Protein 1WL8 (pdb70)

Solvent-accessible surface area: 8626 Å² total

Sequence (186 aa):
MMIVIMDNGGQYVHRIWRTLRYLGVETKIIPNTTPLEEIKAMNPKGIIFSGGPSLENTGNCEKVLEHYDEFNVPILGICLGHQLIAKFFGGKVGRGEKAEYSLVEIEIIDEEIFKGLPKRLKVWESHMDEVKELPPKFKILARSETPIEAMKHEELPIYGVQFHPEVAHTEKGEEILRNFAKLCGE

Nearest PDB structures (foldseek):
  1wl8-assembly1_A  TM=1.004E+00  e=1.522E-41  Pyrococcus horikoshii
  2d7j-assembly1_A  TM=9.986E-01  e=2.471E-39  Pyrococcus horikoshii OT3
  7sbc-assembly1_D  TM=8.921E-01  e=9.155E-21  Acinetobacter baumannii
  2ywc-assembly1_B  TM=9.058E-01  e=4.438E-19  Thermus thermophilus HB8
  2ywc-assembly3_A  TM=9.085E-01  e=2.321E-18  Thermus thermophilus HB8

Organism: Pyrococcus horikoshii (strain ATCC 700860 / DSM 12428 / JCM 9974 / NBRC 100139 / OT-3) (NCBI:txid70601)

InterPro domains:
  IPR004739 GMP synthase, glutamine amidotransferase [TIGR00888] (3-187)
  IPR004739 GMP synthase, glutamine amidotransferase [cd01742] (3-183)
  IPR017926 Glutamine amidotransferase [PF00117] (4-183)
  IPR023686 GMP synthase (glutamine-hydrolyzing) subunit A [MF_01510] (2-188)
  IPR023686 GMP synthase (glutamine-hydrolyzing) subunit A [NF001975] (1-188)
  IPR029062 Class I glutamine amidotransferase-like [G3DSA:3.40.50.880] (1-189)
  IPR029062 Class I glutamine amidotransferase-like [SSF52317] (1-186)

Foldseek 3Di:
DEEEEADLADPLSVLLVVLCVVVVHHYDYDHLQPDPVVVVVSVHLEYEHEDYDDPVRRHCLLVCVVVVVSNQHAYEYEASGQQVVQVSLAFDKDADDWADWDWFKKAFPADDDDPPHDRIWTFIAGRRMDGPGGHPQKDAGMCGPVGRQKMARNPGNYIYGNTQLSDPNTVCSSDDSVVSVVRSHD

CATH classification: 3.40.50.880

Structure (mmCIF, N/CA/C/O backbone):
data_1WL8
#
_entry.id   1WL8
#
_cell.length_a   46.808
_cell.length_b   63.480
_cell.length_c   65.161
_cell.angle_alpha   90.00
_cell.angle_beta   90.00
_cell.angle_gamma   90.00
#
_symmetry.space_group_name_H-M   'P 21 21 21'
#
loop_
_entity.id
_entity.type
_entity.pdbx_description
1 polymer 'GMP synthase [glutamine-hydrolyzing] subunit A'
2 non-polymer 'CHLORIDE ION'
3 non-polymer 'ACETIC ACID'
4 water water
#
loop_
_atom_site.group_PDB
_atom_site.id
_atom_site.type_symbol
_atom_site.label_atom_id
_atom_site.label_alt_id
_atom_site.label_comp_id
_atom_site.label_asym_id
_atom_site.label_entity_id
_atom_site.label_seq_id
_atom_site.pdbx_PDB_ins_code
_atom_site.Cartn_x
_atom_site.Cartn_y
_atom_site.Cartn_z
_atom_site.occupancy
_atom_site.B_iso_or_equiv
_atom_site.auth_seq_id
_atom_site.auth_comp_id
_atom_site.auth_asym_id
_atom_site.auth_atom_id
_atom_site.pdbx_PDB_model_num
ATOM 1 N N . MET A 1 1 ? 23.397 36.531 15.239 1.00 27.34 1 MET A N 1
ATOM 2 C CA . MET A 1 1 ? 23.302 35.508 14.159 1.00 27.23 1 MET A CA 1
ATOM 3 C C . MET A 1 1 ? 24.166 34.259 14.432 1.00 24.91 1 MET A C 1
ATOM 4 O O . MET A 1 1 ? 24.989 34.279 15.337 1.00 26.07 1 MET A O 1
ATOM 9 N N . MET A 1 2 ? 23.994 33.189 13.647 1.00 21.63 2 MET A N 1
ATOM 10 C CA . MET A 1 2 ? 24.898 32.021 13.728 1.00 18.08 2 MET A CA 1
ATOM 11 C C . MET A 1 2 ? 26.172 32.248 12.907 1.00 14.89 2 MET A C 1
ATOM 12 O O . MET A 1 2 ? 26.157 32.189 11.672 1.00 13.68 2 MET A O 1
ATOM 17 N N . ILE A 1 3 ? 27.279 32.484 13.586 1.00 10.64 3 ILE A N 1
ATOM 18 C CA . ILE A 1 3 ? 28.559 32.617 12.914 1.00 8.92 3 ILE A CA 1
ATOM 19 C C . ILE A 1 3 ? 29.306 31.306 13.053 1.00 8.28 3 ILE A C 1
ATOM 20 O O . ILE A 1 3 ? 29.614 30.864 14.168 1.00 8.68 3 ILE A O 1
ATOM 25 N N . VAL A 1 4 ? 29.596 30.675 11.925 1.00 7.71 4 VAL A N 1
ATOM 26 C CA . VAL A 1 4 ? 30.275 29.403 11.879 1.00 8.07 4 VAL A CA 1
ATOM 27 C C . VAL A 1 4 ? 31.771 29.640 11.781 1.00 7.33 4 VAL A C 1
ATOM 28 O O . VAL A 1 4 ? 32.218 30.386 10.925 1.00 7.89 4 VAL A O 1
ATOM 32 N N . ILE A 1 5 ? 32.555 28.992 12.628 1.00 6.88 5 ILE A N 1
ATOM 33 C CA . ILE A 1 5 ? 34.004 29.098 12.601 1.00 6.55 5 ILE A CA 1
ATOM 34 C C . ILE A 1 5 ? 34.547 27.782 12.042 1.00 6.64 5 ILE A C 1
ATOM 35 O O . ILE A 1 5 ? 34.422 26.725 12.682 1.00 7.51 5 ILE A O 1
ATOM 40 N N . MET A 1 6 ? 35.170 27.833 10.871 1.00 6.05 6 MET A N 1
ATOM 41 C CA . MET A 1 6 ? 35.762 26.671 10.253 1.00 5.92 6 MET A CA 1
ATOM 42 C C . MET A 1 6 ? 37.171 26.542 10.807 1.00 6.78 6 MET A C 1
ATOM 43 O O . MET A 1 6 ? 37.999 27.428 10.645 1.00 6.55 6 MET A O 1
ATOM 48 N N . ASP A 1 7 ? 37.421 25.416 11.464 1.00 6.35 7 ASP A N 1
ATOM 49 C CA . ASP A 1 7 ? 38.614 25.180 12.250 1.00 6.75 7 ASP A CA 1
ATOM 50 C C . ASP A 1 7 ? 39.689 24.594 11.365 1.00 6.88 7 ASP A C 1
ATOM 51 O O . ASP A 1 7 ? 39.599 23.431 10.940 1.00 7.03 7 ASP A O 1
ATOM 56 N N . ASN A 1 8 ? 40.700 25.399 11.072 1.00 6.26 8 ASN A N 1
ATOM 57 C CA . ASN A 1 8 ? 41.854 24.961 10.312 1.00 6.57 8 ASN A CA 1
ATOM 58 C C . ASN A 1 8 ? 42.999 24.480 11.193 1.00 6.69 8 ASN A C 1
ATOM 59 O O . ASN A 1 8 ? 44.123 24.337 10.732 1.00 6.85 8 ASN A O 1
ATOM 64 N N . GLY A 1 9 ? 42.708 24.228 12.473 1.00 6.63 9 GLY A N 1
ATOM 65 C CA . GLY A 1 9 ? 43.673 23.566 13.342 1.00 6.93 9 GLY A CA 1
ATOM 66 C C . GLY A 1 9 ? 44.566 24.489 14.143 1.00 6.79 9 GLY A C 1
ATOM 67 O O . GLY A 1 9 ? 45.515 24.042 14.789 1.00 7.64 9 GLY A O 1
ATOM 68 N N . GLY A 1 10 ? 44.279 25.785 14.131 1.00 6.87 10 GLY A N 1
ATOM 69 C CA . GLY A 1 10 ? 45.132 26.747 14.787 1.00 6.45 10 GLY A CA 1
ATOM 70 C C . GLY A 1 10 ? 44.988 26.773 16.300 1.00 6.25 10 GLY A C 1
ATOM 71 O O . GLY A 1 10 ? 43.944 26.431 16.847 1.00 6.95 10 GLY A O 1
ATOM 72 N N . GLN A 1 11 ? 46.045 27.220 16.960 1.00 6.34 11 GLN A N 1
ATOM 73 C CA . GLN A 1 11 ? 46.087 27.211 18.416 1.00 7.53 11 GLN A CA 1
ATOM 74 C C . GLN A 1 11 ? 45.099 28.154 19.079 1.00 7.77 11 GLN A C 1
ATOM 75 O O . GLN A 1 11 ? 44.753 27.946 20.222 1.00 8.96 11 GLN A O 1
ATOM 81 N N . TYR A 1 12 ? 44.639 29.176 18.361 1.00 6.29 12 TYR A N 1
ATOM 82 C CA . TYR A 1 12 ? 43.777 30.200 18.936 1.00 6.67 12 TYR A CA 1
ATOM 83 C C . TYR A 1 12 ? 42.312 30.083 18.575 1.00 6.41 12 TYR A C 1
ATOM 84 O O . TYR A 1 12 ? 41.529 30.967 18.917 1.00 6.75 12 TYR A O 1
ATOM 93 N N . VAL A 1 13 ? 41.895 29.001 17.923 1.00 6.44 13 VAL A N 1
ATOM 94 C CA . VAL A 1 13 ? 40.520 28.896 17.435 1.00 7.28 13 VAL A CA 1
ATOM 95 C C . VAL A 1 13 ? 39.457 29.087 18.527 1.00 7.08 13 VAL A C 1
ATOM 96 O O . VAL A 1 13 ? 38.443 29.729 18.313 1.00 7.22 13 VAL A O 1
ATOM 100 N N . HIS A 1 14 ? 39.699 28.521 19.711 1.00 6.99 14 HIS A N 1
ATOM 101 C CA . HIS A 1 14 ? 38.738 28.608 20.785 1.00 6.73 14 HIS A CA 1
ATOM 102 C C . HIS A 1 14 ? 38.583 30.037 21.300 1.00 6.59 14 HIS A C 1
ATOM 103 O O . HIS A 1 14 ? 37.538 30.376 21.840 1.00 7.18 14 HIS A O 1
ATOM 110 N N . ARG A 1 15 ? 39.611 30.869 21.115 1.00 6.24 15 ARG A N 1
ATOM 111 C CA . ARG A 1 15 ? 39.533 32.271 21.496 1.00 5.80 15 ARG A CA 1
ATOM 112 C C . ARG A 1 15 ? 38.602 33.043 20.573 1.00 6.08 15 ARG A C 1
ATOM 113 O O . ARG A 1 15 ? 37.948 33.992 20.997 1.00 6.50 15 ARG A O 1
ATOM 121 N N . ILE A 1 16 ? 38.506 32.631 19.318 1.00 5.93 16 ILE A N 1
ATOM 122 C CA . ILE A 1 16 ? 37.534 33.250 18.428 1.00 5.88 16 ILE A CA 1
ATOM 123 C C . ILE A 1 16 ? 36.122 33.035 19.002 1.00 5.34 16 ILE A C 1
ATOM 124 O O . ILE A 1 16 ? 35.322 33.964 19.150 1.00 6.42 16 ILE A O 1
ATOM 129 N N . TRP A 1 17 ? 35.838 31.777 19.312 1.00 5.69 17 TRP A N 1
ATOM 130 C CA . TRP A 1 17 ? 34.534 31.368 19.821 1.00 5.78 17 TRP A CA 1
ATOM 131 C C . TRP A 1 17 ? 34.210 32.046 21.152 1.00 5.46 17 TRP A C 1
ATOM 132 O O . TRP A 1 17 ? 33.113 32.576 21.325 1.00 5.93 17 TRP A O 1
ATOM 143 N N . ARG A 1 18 ? 35.176 32.046 22.076 1.00 5.66 18 ARG A N 1
ATOM 144 C CA . ARG A 1 18 ? 34.925 32.662 23.382 1.00 6.35 18 ARG A CA 1
ATOM 145 C C . ARG A 1 18 ? 34.690 34.158 23.268 1.00 6.64 18 ARG A C 1
ATOM 146 O O . ARG A 1 18 ? 33.879 34.716 24.015 1.00 7.26 18 ARG A O 1
ATOM 154 N N . THR A 1 19 ? 35.381 34.821 22.345 1.00 5.89 19 THR A N 1
ATOM 155 C CA . THR A 1 19 ? 35.182 36.253 22.161 1.00 6.70 19 THR A CA 1
ATOM 156 C C . THR A 1 19 ? 33.774 36.523 21.640 1.00 6.41 19 THR A C 1
ATOM 157 O O . THR A 1 19 ? 33.069 37.419 22.131 1.00 6.76 19 THR A O 1
ATOM 161 N N . LEU A 1 20 ? 33.348 35.766 20.633 1.00 6.36 20 LEU A N 1
ATOM 162 C CA . LEU A 1 20 ? 31.999 35.908 20.112 1.00 6.54 20 LEU A CA 1
ATOM 163 C C . LEU A 1 20 ? 30.936 35.598 21.170 1.00 6.77 20 LEU A C 1
ATOM 164 O O . LEU A 1 20 ? 29.922 36.289 21.262 1.00 7.65 20 LEU A O 1
ATOM 169 N N . ARG A 1 21 ? 31.171 34.563 21.977 1.00 6.77 21 ARG A N 1
ATOM 170 C CA . ARG A 1 21 ? 30.233 34.228 23.050 1.00 7.12 21 ARG A CA 1
ATOM 171 C C . ARG A 1 21 ? 30.119 35.339 24.081 1.00 7.53 21 ARG A C 1
ATOM 172 O O . ARG A 1 21 ? 29.006 35.678 24.516 1.00 8.29 21 ARG A O 1
ATOM 180 N N . TYR A 1 22 ? 31.246 35.942 24.429 1.00 7.33 22 TYR A N 1
ATOM 181 C CA . TYR A 1 22 ? 31.236 37.088 25.339 1.00 8.09 22 TYR A CA 1
ATOM 182 C C . TYR A 1 22 ? 30.377 38.212 24.779 1.00 9.16 22 TYR A C 1
ATOM 183 O O . TYR A 1 22 ? 29.662 38.895 25.515 1.00 10.23 22 TYR A O 1
ATOM 192 N N . LEU A 1 23 ? 30.445 38.401 23.466 1.00 8.43 23 LEU A N 1
ATOM 193 C CA . LEU A 1 23 ? 29.658 39.426 22.781 1.00 9.85 23 LEU A CA 1
ATOM 194 C C . LEU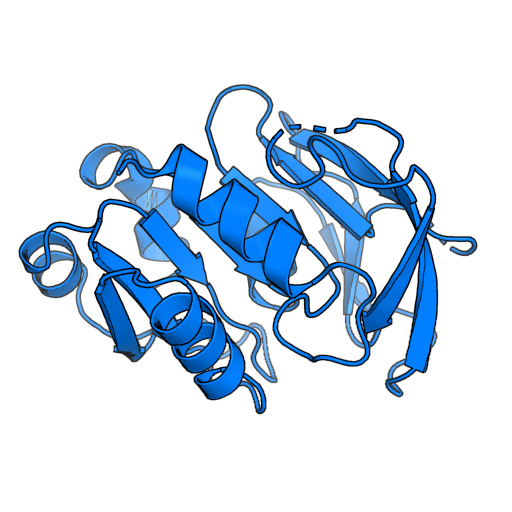 A 1 23 ? 28.197 39.044 22.579 1.00 10.41 23 LEU A C 1
ATOM 195 O O . LEU A 1 23 ? 27.445 39.810 21.988 1.00 11.40 23 LEU A O 1
ATOM 200 N N . GLY A 1 24 ? 27.789 37.862 23.032 1.00 10.09 24 GLY A N 1
ATOM 201 C CA . GLY A 1 24 ? 26.417 37.407 22.918 1.00 10.95 24 GLY A CA 1
ATOM 202 C C . GLY A 1 24 ? 26.037 36.860 21.560 1.00 11.31 24 GLY A C 1
ATOM 203 O O . GLY A 1 24 ? 24.857 36.732 21.257 1.00 13.20 24 GLY A O 1
ATOM 204 N N . VAL A 1 25 ? 27.028 36.458 20.776 1.00 9.52 25 VAL A N 1
ATOM 205 C CA . VAL A 1 25 ? 26.779 35.967 19.421 1.00 9.63 25 VAL A CA 1
ATOM 206 C C . VAL A 1 25 ? 26.671 34.437 19.410 1.00 9.51 25 VAL A C 1
ATOM 207 O O . VAL A 1 25 ? 27.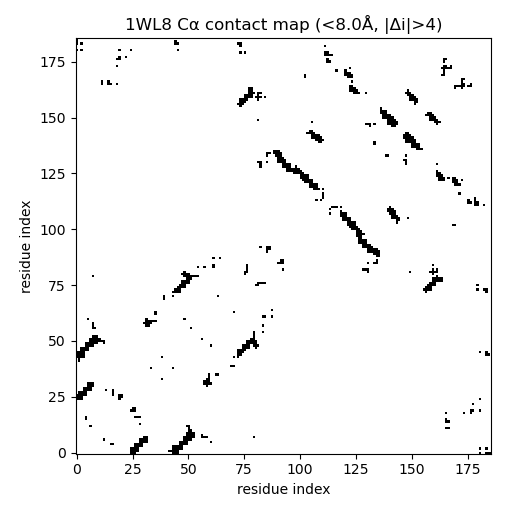492 33.740 20.029 1.00 9.58 25 VAL A O 1
ATOM 211 N N . GLU A 1 26 ? 25.684 33.916 18.680 1.00 9.57 26 GLU A N 1
ATOM 212 C CA . GLU A 1 26 ? 25.528 32.494 18.465 1.00 10.42 26 GLU A CA 1
ATOM 213 C C . GLU A 1 26 ? 26.629 32.040 17.514 1.00 9.76 26 GLU A C 1
ATOM 214 O O . GLU A 1 26 ? 26.782 32.595 16.430 1.00 10.12 26 GLU A O 1
ATOM 220 N N . THR A 1 27 ? 27.404 31.057 17.922 1.00 8.81 27 THR A N 1
ATOM 221 C CA . THR A 1 27 ? 28.537 30.610 17.142 1.00 8.83 27 THR A CA 1
ATOM 222 C C . THR A 1 27 ? 28.907 29.170 17.437 1.00 8.60 27 THR A C 1
ATOM 223 O O . THR A 1 27 ? 28.712 28.667 18.544 1.00 9.26 27 THR A O 1
ATOM 227 N N . LYS A 1 28 ? 29.461 28.501 16.443 1.00 8.47 28 LYS A N 1
ATOM 228 C CA . LYS A 1 28 ? 29.907 27.135 16.592 1.00 9.53 28 LYS A CA 1
ATOM 229 C C . LYS A 1 28 ? 31.181 26.933 15.814 1.00 8.98 28 LYS A C 1
ATOM 230 O O . LYS A 1 28 ? 31.297 27.386 14.683 1.00 8.73 28 LYS A O 1
ATOM 236 N N . ILE A 1 29 ? 32.136 26.247 16.411 1.00 8.13 29 ILE A N 1
ATOM 237 C CA . ILE A 1 29 ? 33.298 25.751 15.695 1.00 7.63 29 ILE A CA 1
ATOM 238 C C . ILE A 1 29 ? 32.988 24.424 15.037 1.00 8.31 29 ILE A C 1
ATOM 239 O O . ILE A 1 29 ? 32.441 23.524 15.675 1.00 9.41 29 ILE A O 1
ATOM 244 N N . ILE A 1 30 ? 33.311 24.297 13.757 1.00 7.79 30 ILE A N 1
ATOM 245 C CA . ILE A 1 30 ? 33.167 23.022 13.026 1.00 8.16 30 ILE A CA 1
ATOM 246 C C . ILE A 1 30 ? 34.476 22.660 12.359 1.00 7.92 30 ILE A C 1
ATOM 247 O O . ILE A 1 30 ? 35.266 23.550 12.027 1.00 7.15 30 ILE A O 1
ATOM 252 N N . PRO A 1 31 ? 34.752 21.376 12.125 1.00 8.13 31 PRO A N 1
ATOM 253 C CA . PRO A 1 31 ? 35.937 21.012 11.364 1.00 8.41 31 PRO A CA 1
ATOM 254 C C . PRO A 1 31 ? 35.948 21.667 9.985 1.00 8.33 31 PRO A C 1
ATOM 255 O O . PRO A 1 31 ? 34.901 21.775 9.350 1.00 8.76 31 PRO A O 1
ATOM 259 N N . ASN A 1 32 ? 37.130 22.074 9.525 1.00 8.47 32 ASN A N 1
ATOM 260 C CA . ASN A 1 32 ? 37.231 22.625 8.175 1.00 8.87 32 ASN A CA 1
ATOM 261 C C . ASN A 1 32 ? 36.776 21.647 7.107 1.00 9.10 32 ASN A C 1
ATOM 262 O O . ASN A 1 32 ? 36.380 22.079 6.025 1.00 9.49 32 ASN A O 1
ATOM 267 N N . THR A 1 33 ? 36.795 20.350 7.410 1.00 9.59 33 THR A N 1
ATOM 268 C CA . THR A 1 33 ? 36.367 19.313 6.456 1.00 10.40 33 THR A CA 1
ATOM 269 C C . THR A 1 33 ? 34.867 19.018 6.467 1.00 10.71 33 THR A C 1
ATOM 270 O O . THR A 1 33 ? 34.412 18.079 5.794 1.00 11.58 33 THR A O 1
ATOM 274 N N . THR A 1 34 ? 34.085 19.776 7.219 1.00 10.48 34 THR A N 1
ATOM 275 C CA . THR A 1 34 ? 32.644 19.611 7.248 1.00 11.01 34 THR A CA 1
ATOM 276 C C . THR A 1 34 ? 32.071 19.730 5.835 1.00 11.55 34 THR A C 1
ATOM 277 O O . THR A 1 34 ? 32.362 20.707 5.141 1.00 11.70 34 THR A O 1
ATOM 281 N N . PRO A 1 35 ? 31.279 18.758 5.375 1.00 12.18 35 PRO A N 1
ATOM 282 C CA . PRO A 1 35 ? 30.658 18.878 4.049 1.00 12.65 35 PRO A CA 1
ATOM 283 C C . PRO A 1 35 ? 29.825 20.146 3.892 1.00 12.25 35 PRO A C 1
ATOM 284 O O . PRO A 1 35 ? 29.160 20.571 4.833 1.00 11.82 35 PRO A O 1
ATOM 288 N N . LEU A 1 36 ? 29.845 20.726 2.692 1.00 13.38 36 LEU A N 1
ATOM 289 C CA . LEU A 1 36 ? 29.134 21.974 2.427 1.00 14.50 36 LEU A CA 1
ATOM 290 C C . LEU A 1 36 ? 27.652 21.913 2.762 1.00 14.62 36 LEU A C 1
ATOM 291 O O . LEU A 1 36 ? 27.097 22.846 3.303 1.00 14.62 36 LEU A O 1
ATOM 296 N N . GLU A 1 37 ? 27.000 20.791 2.465 1.00 15.57 37 GLU A N 1
ATOM 297 C CA . GLU A 1 37 ? 25.578 20.690 2.784 1.00 16.00 37 GLU A CA 1
ATOM 298 C C . GLU A 1 37 ? 25.298 20.783 4.288 1.00 14.95 37 GLU A C 1
ATOM 299 O O . GLU A 1 37 ? 24.300 21.376 4.708 1.00 14.83 37 GLU A O 1
ATOM 305 N N . GLU A 1 38 ? 26.205 20.234 5.096 1.00 14.31 38 GLU A N 1
ATOM 306 C CA . GLU A 1 38 ? 26.094 20.341 6.543 1.00 14.54 38 GLU A CA 1
ATOM 307 C C . GLU A 1 38 ? 26.344 21.778 7.027 1.00 13.72 38 GLU A C 1
ATOM 308 O O . GLU A 1 38 ? 25.700 22.233 7.962 1.00 14.33 38 GLU A O 1
ATOM 314 N N . ILE A 1 39 ? 27.246 22.497 6.366 1.00 13.10 39 ILE A N 1
ATOM 315 C CA . ILE A 1 39 ? 27.453 23.895 6.701 1.00 12.63 39 ILE A CA 1
ATOM 316 C C . ILE A 1 39 ? 26.207 24.714 6.383 1.00 13.04 39 ILE A C 1
ATOM 317 O O . ILE A 1 39 ? 25.762 25.506 7.187 1.00 12.87 39 ILE A O 1
ATOM 322 N N . LYS A 1 40 ? 25.646 24.492 5.199 1.00 14.17 40 LYS A N 1
ATOM 323 C CA . LYS A 1 40 ? 24.443 25.212 4.797 1.00 15.72 40 LYS A CA 1
ATOM 324 C C . LYS A 1 40 ? 23.288 24.981 5.757 1.00 16.41 40 LYS A C 1
ATOM 325 O O . LYS A 1 40 ? 22.540 25.905 6.058 1.00 17.03 40 LYS A O 1
ATOM 331 N N . ALA A 1 41 ? 23.152 23.752 6.254 1.00 17.02 41 ALA A N 1
ATOM 332 C CA . ALA A 1 41 ? 22.075 23.418 7.194 1.00 17.69 41 ALA A CA 1
ATOM 333 C C . ALA A 1 41 ? 22.163 24.149 8.533 1.00 18.10 41 ALA A C 1
ATOM 334 O O . ALA A 1 41 ? 21.193 24.202 9.285 1.00 19.51 41 ALA A O 1
ATOM 336 N N . MET A 1 42 ? 23.337 24.702 8.846 1.00 17.45 42 MET A N 1
ATOM 337 C CA . MET A 1 42 ? 23.525 25.481 10.059 1.00 17.11 42 MET A CA 1
ATOM 338 C C . MET A 1 42 ? 22.997 26.908 9.919 1.00 16.88 42 MET A C 1
ATOM 339 O O . MET A 1 42 ? 23.000 27.672 10.888 1.00 18.22 42 MET A O 1
ATOM 344 N N . ASN A 1 43 ? 22.579 27.261 8.713 1.00 17.53 43 ASN A N 1
ATOM 345 C CA . ASN A 1 43 ? 22.058 28.591 8.420 1.00 17.99 43 ASN A CA 1
ATOM 346 C C . ASN A 1 43 ? 23.029 29.693 8.822 1.00 16.02 43 ASN A C 1
ATOM 347 O O . ASN A 1 43 ? 22.687 30.555 9.619 1.00 17.28 43 ASN A O 1
ATOM 352 N N . PRO A 1 44 ? 24.255 29.658 8.307 1.00 13.76 44 PRO A N 1
ATOM 353 C CA . PRO A 1 44 ? 25.251 30.631 8.758 1.00 12.28 44 PRO A CA 1
ATOM 354 C C . PRO A 1 44 ? 24.870 32.035 8.349 1.00 11.04 44 PRO A C 1
ATOM 355 O O . PRO A 1 44 ? 24.465 32.237 7.199 1.00 11.44 44 PRO A O 1
ATOM 359 N N . LYS A 1 45 ? 24.966 32.986 9.272 1.00 9.26 45 LYS A N 1
ATOM 360 C CA . LYS A 1 45 ? 24.894 34.397 8.912 1.00 9.92 45 LYS A CA 1
ATOM 361 C C . LYS A 1 45 ? 26.276 35.020 8.712 1.00 8.79 45 LYS A C 1
ATOM 362 O O . LYS A 1 45 ? 26.381 36.160 8.288 1.00 8.39 45 LYS A O 1
ATOM 368 N N . GLY A 1 46 ? 27.332 34.274 9.028 1.00 8.13 46 GLY A N 1
ATOM 369 C CA . GLY A 1 46 ? 28.709 34.661 8.759 1.00 7.17 46 GLY A CA 1
ATOM 370 C C . GLY A 1 46 ? 29.597 33.444 8.887 1.00 6.78 46 GLY A C 1
ATOM 371 O O . GLY A 1 46 ? 29.223 32.478 9.561 1.00 6.32 46 GLY A O 1
ATOM 372 N N . ILE A 1 47 ? 30.765 33.473 8.265 1.00 6.20 47 ILE A N 1
ATOM 373 C CA . ILE A 1 47 ? 31.728 32.386 8.348 1.00 6.27 47 ILE A CA 1
ATOM 374 C C . ILE A 1 47 ? 33.099 32.948 8.631 1.00 6.27 47 ILE A C 1
ATOM 375 O O . ILE A 1 47 ? 33.490 33.922 8.011 1.00 5.95 47 ILE A O 1
ATOM 380 N N . ILE A 1 48 ? 33.832 32.342 9.551 1.00 5.09 48 ILE A N 1
ATOM 381 C CA . ILE A 1 48 ? 35.220 32.672 9.827 1.00 5.26 48 ILE A CA 1
ATOM 382 C C . ILE A 1 48 ? 36.102 31.490 9.451 1.00 5.78 48 ILE A C 1
ATOM 383 O O . ILE A 1 48 ? 35.836 30.360 9.865 1.00 6.88 48 ILE A O 1
ATOM 388 N N . PHE A 1 49 ? 37.132 31.730 8.646 1.00 5.41 49 PHE A N 1
ATOM 389 C CA . PHE A 1 49 ? 38.155 30.731 8.356 1.00 5.21 49 PHE A CA 1
ATOM 390 C C . PHE A 1 49 ? 39.256 30.977 9.383 1.00 5.40 49 PHE A C 1
ATOM 391 O O . PHE A 1 49 ? 39.909 32.015 9.360 1.00 6.26 49 PHE A O 1
ATOM 399 N N . SER A 1 50 ? 39.421 30.049 10.314 1.00 5.91 50 SER A N 1
ATOM 400 C CA . SER A 1 50 ? 40.355 30.252 11.398 1.00 6.24 50 SER A CA 1
ATOM 401 C C . SER A 1 50 ? 41.818 30.148 10.947 1.00 5.95 50 SER A C 1
ATOM 402 O O . SER A 1 50 ? 42.156 29.728 9.827 1.00 5.56 50 SER A O 1
ATOM 405 N N . GLY A 1 51 ? 42.714 30.541 11.833 1.00 5.73 51 GLY A N 1
ATOM 406 C CA . GLY A 1 51 ? 44.115 30.231 11.681 1.00 5.56 51 GLY A CA 1
ATOM 407 C C . GLY A 1 51 ? 44.400 28.733 11.717 1.00 6.21 51 GLY A C 1
ATOM 408 O O . GLY A 1 51 ? 43.575 27.928 12.159 1.00 5.82 51 GLY A O 1
ATOM 409 N N . GLY A 1 52 ? 45.583 28.377 11.247 1.00 6.94 52 GLY A N 1
ATOM 410 C CA . GLY A 1 52 ? 46.053 27.008 11.287 1.00 8.00 52 GLY A CA 1
ATOM 411 C C . GLY A 1 52 ? 47.487 26.939 10.854 1.00 9.12 52 GLY A C 1
ATOM 412 O O . GLY A 1 52 ? 48.023 27.882 10.291 1.00 9.06 52 GLY A O 1
ATOM 413 N N . PRO A 1 53 ? 48.157 25.830 11.129 1.00 10.09 53 PRO A N 1
ATOM 414 C CA . PRO A 1 53 ? 49.586 25.730 10.814 1.00 11.95 53 PRO A CA 1
ATOM 415 C C . PRO A 1 53 ? 49.973 25.642 9.337 1.00 13.58 53 PRO A C 1
ATOM 416 O O . PRO A 1 53 ? 51.152 25.918 9.067 1.00 15.76 53 PRO A O 1
ATOM 420 N N . SER A 1 54 ? 49.070 25.287 8.431 1.00 14.28 54 SER A N 1
ATOM 421 C CA . SER A 1 54 ? 49.437 24.985 7.035 1.00 15.80 54 SER A CA 1
ATOM 422 C C . SER A 1 54 ? 48.337 25.179 5.988 1.00 15.83 54 SER A C 1
ATOM 423 O O . SER A 1 54 ? 47.210 24.782 6.217 1.00 14.85 54 SER A O 1
ATOM 426 N N . LEU A 1 55 ? 48.691 25.724 4.808 1.00 16.89 55 LEU A N 1
ATOM 427 C CA . LEU A 1 55 ? 47.773 25.769 3.655 1.00 18.37 55 LEU A CA 1
ATOM 428 C C . LEU A 1 55 ? 47.428 24.404 3.107 1.00 18.45 55 LEU A C 1
ATOM 429 O O . LEU A 1 55 ? 46.479 24.260 2.338 1.00 19.32 55 LEU A O 1
ATOM 434 N N . GLU A 1 56 ? 48.181 23.379 3.514 1.00 18.49 56 GLU A N 1
ATOM 435 C CA . GLU A 1 56 ? 47.821 22.003 3.186 1.00 18.88 56 GLU A CA 1
ATOM 436 C C . GLU A 1 56 ? 46.666 21.461 4.032 1.00 17.37 56 GLU A C 1
ATOM 437 O O . GLU A 1 56 ? 46.151 20.378 3.767 1.00 18.20 56 GLU A O 1
ATOM 443 N N . ASN A 1 57 ? 46.253 22.207 5.059 1.00 15.33 57 ASN A N 1
ATOM 444 C CA . ASN A 1 57 ? 45.111 21.837 5.884 1.00 13.99 57 ASN A CA 1
ATOM 445 C C . ASN A 1 57 ? 44.114 22.996 5.955 1.00 12.56 57 ASN A C 1
ATOM 446 O O . ASN A 1 57 ? 44.020 23.732 6.954 1.00 13.20 57 ASN A O 1
ATOM 451 N N . THR A 1 58 ? 43.373 23.158 4.866 1.00 10.99 58 THR A N 1
ATOM 452 C CA . THR A 1 58 ? 42.300 24.150 4.810 1.00 10.02 58 THR A CA 1
ATOM 453 C C . THR A 1 58 ? 40.936 23.532 4.557 1.00 9.24 58 THR A C 1
ATOM 454 O O . THR A 1 58 ? 39.944 24.227 4.515 1.00 8.90 58 THR A O 1
ATOM 458 N N . GLY A 1 59 ? 40.863 22.211 4.420 1.00 9.40 59 GLY A N 1
ATOM 459 C CA . GLY A 1 59 ? 39.591 21.552 4.273 1.00 9.27 59 GLY A CA 1
ATOM 460 C C . GLY A 1 59 ? 38.752 22.148 3.168 1.00 8.78 59 GLY A C 1
ATOM 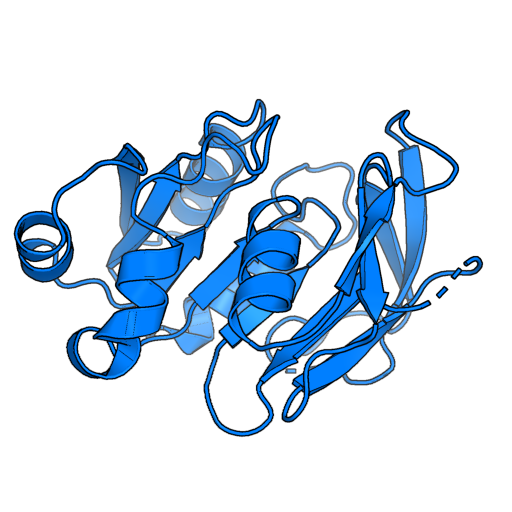461 O O . GLY A 1 59 ? 39.235 22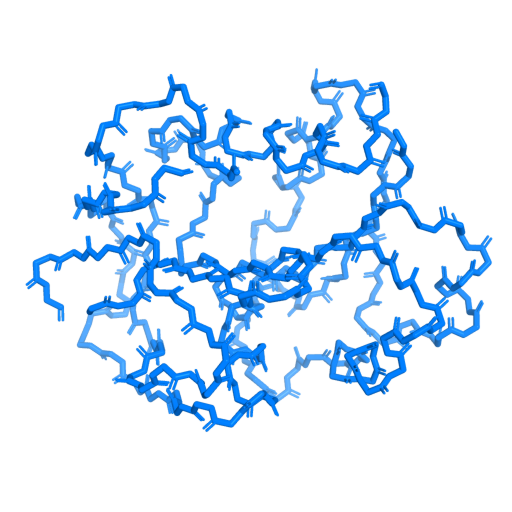.329 2.049 1.00 9.58 59 GLY A O 1
ATOM 462 N N . ASN A 1 60 ? 37.507 22.452 3.497 1.00 8.44 60 ASN A N 1
ATOM 463 C CA . ASN A 1 60 ? 36.507 22.976 2.547 1.00 8.19 60 ASN A CA 1
ATOM 464 C C . ASN A 1 60 ? 36.416 24.503 2.511 1.00 7.88 60 ASN A C 1
ATOM 465 O O . ASN A 1 60 ? 35.462 25.052 2.005 1.00 7.09 60 ASN A O 1
ATOM 470 N N . CYS A 1 61 ? 37.399 25.201 3.061 1.00 7.15 61 CYS A N 1
ATOM 471 C CA . CYS A 1 61 ? 37.342 26.665 3.018 1.00 7.22 61 CYS A CA 1
ATOM 472 C C . CYS A 1 61 ? 37.328 27.172 1.566 1.00 7.36 61 CYS A C 1
ATOM 473 O O . CYS A 1 61 ? 36.526 28.014 1.230 1.00 6.61 61 CYS A O 1
ATOM 476 N N . GLU A 1 62 ? 38.202 26.649 0.712 1.00 7.23 62 GLU A N 1
ATOM 477 C CA . GLU A 1 62 ? 38.183 27.072 -0.695 1.00 7.66 62 GLU A CA 1
ATOM 478 C C . GLU A 1 62 ? 36.890 26.626 -1.377 1.00 7.81 62 GLU A C 1
ATOM 479 O O . GLU A 1 62 ? 36.388 27.309 -2.272 1.00 7.19 62 GLU A O 1
ATOM 485 N N . LYS A 1 63 ? 36.339 25.484 -0.973 1.00 7.73 63 LYS A N 1
ATOM 486 C CA . LYS A 1 63 ? 35.074 24.998 -1.534 1.00 8.87 63 LYS A CA 1
ATOM 487 C C . LYS A 1 63 ? 33.932 25.976 -1.225 1.00 7.90 63 LYS A C 1
ATOM 488 O O . LYS A 1 63 ? 33.059 26.208 -2.046 1.00 8.34 63 LYS A O 1
ATOM 494 N N . VAL A 1 64 ? 33.913 26.550 -0.017 1.00 7.54 64 VAL A N 1
ATOM 495 C CA . VAL A 1 64 ? 32.949 27.565 0.350 1.00 7.18 64 VAL A CA 1
ATOM 496 C C . VAL A 1 64 ? 33.085 28.797 -0.547 1.00 7.17 64 VAL A C 1
ATOM 497 O O . VAL A 1 64 ? 32.084 29.350 -1.014 1.00 7.77 64 VAL A O 1
ATOM 501 N N . LEU A 1 65 ? 34.323 29.212 -0.797 1.00 6.65 65 LEU A N 1
ATOM 502 C CA . LEU A 1 65 ? 34.543 30.322 -1.712 1.00 7.28 65 LEU A CA 1
ATOM 503 C C . LEU A 1 65 ? 34.063 29.982 -3.127 1.00 7.49 65 LEU A C 1
ATOM 504 O O . LEU A 1 65 ? 33.391 30.802 -3.774 1.00 7.54 65 LEU A O 1
ATOM 509 N N . GLU A 1 66 ? 34.371 28.790 -3.606 1.00 7.32 66 GLU A N 1
ATOM 510 C CA . GLU A 1 66 ? 33.910 28.346 -4.920 1.00 8.05 66 GLU A CA 1
ATOM 511 C C . GLU A 1 66 ? 32.399 28.434 -5.015 1.00 8.48 66 GLU A C 1
ATOM 512 O O . GLU A 1 66 ? 31.841 28.912 -6.025 1.00 11.04 66 GLU A O 1
ATOM 518 N N . HIS A 1 67 ? 31.740 28.010 -3.944 1.00 8.51 67 HIS A N 1
ATOM 519 C CA . HIS A 1 67 ? 30.277 28.000 -3.830 1.00 9.05 67 HIS A CA 1
ATOM 520 C C . HIS A 1 67 ? 29.747 29.232 -3.077 1.00 9.09 67 HIS A C 1
ATOM 521 O O . HIS A 1 67 ? 28.724 29.172 -2.417 1.00 9.49 67 HIS A O 1
ATOM 528 N N . TYR A 1 68 ? 30.419 30.372 -3.212 1.00 8.90 68 TYR A N 1
ATOM 529 C CA . TYR A 1 68 ? 30.050 31.521 -2.401 1.00 9.10 68 TYR A CA 1
ATOM 530 C C . TYR A 1 68 ? 28.580 31.912 -2.559 1.00 9.85 68 TYR A C 1
ATOM 531 O O . TYR A 1 68 ? 27.953 32.356 -1.601 1.00 9.71 68 TYR A O 1
ATOM 540 N N . ASP A 1 69 ? 28.007 31.751 -3.743 1.00 10.82 69 ASP A N 1
ATOM 541 C CA . ASP A 1 69 ? 26.614 32.180 -3.952 1.00 12.17 69 ASP A CA 1
ATOM 542 C C . ASP A 1 69 ? 25.610 31.406 -3.097 1.00 12.13 69 ASP A C 1
ATOM 543 O O . ASP A 1 69 ? 24.497 31.886 -2.850 1.00 12.92 69 ASP A O 1
ATOM 548 N N . GLU A 1 70 ? 25.990 30.204 -2.673 1.00 11.34 70 GLU A N 1
ATOM 549 C CA . GLU A 1 70 ? 25.157 29.378 -1.815 1.00 12.49 70 GLU A CA 1
ATOM 550 C C . GLU A 1 70 ? 25.204 29.821 -0.348 1.00 12.38 70 GLU A C 1
ATOM 551 O O . GLU A 1 70 ? 24.378 29.388 0.457 1.00 14.50 70 GLU A O 1
ATOM 557 N N . PHE A 1 71 ? 26.174 30.658 0.001 1.00 11.35 71 PHE A N 1
ATOM 558 C CA . PHE A 1 71 ? 26.327 31.147 1.360 1.00 11.03 71 PHE A CA 1
ATOM 559 C C . PHE A 1 71 ? 25.969 32.624 1.411 1.00 10.41 71 PHE A C 1
ATOM 560 O O . PHE A 1 71 ? 25.071 33.034 2.145 1.00 11.32 71 PHE A O 1
ATOM 568 N N . ASN A 1 72 ? 26.693 33.444 0.659 1.00 9.64 72 ASN A N 1
ATOM 569 C CA . ASN A 1 72 ? 26.291 34.826 0.444 1.00 9.87 72 ASN A CA 1
ATOM 570 C C . ASN A 1 72 ? 26.146 35.611 1.754 1.00 9.22 72 ASN A C 1
ATOM 571 O O . ASN A 1 72 ? 25.210 36.392 1.958 1.00 11.31 72 ASN A O 1
ATOM 576 N N . VAL A 1 73 ? 27.120 35.385 2.633 1.00 8.06 73 VAL A N 1
ATOM 577 C CA . VAL A 1 73 ? 27.215 36.064 3.912 1.00 7.72 73 VAL A CA 1
ATOM 578 C C . VAL A 1 73 ? 28.652 36.572 4.100 1.00 6.81 73 VAL A C 1
ATOM 579 O O . VAL A 1 73 ? 29.567 36.168 3.368 1.00 6.56 73 VAL A O 1
ATOM 583 N N . PRO A 1 74 ? 28.874 37.446 5.072 1.00 6.55 74 PRO A N 1
ATOM 584 C CA . PRO A 1 74 ? 30.233 37.918 5.333 1.00 6.23 74 PRO A CA 1
ATOM 585 C C . PRO A 1 74 ? 31.162 36.792 5.745 1.00 6.07 74 PRO A C 1
ATOM 586 O O . PRO A 1 74 ? 30.756 35.864 6.472 1.00 5.89 74 PRO A O 1
ATOM 590 N N . ILE A 1 75 ? 32.393 36.871 5.283 1.00 5.12 75 ILE A N 1
ATOM 591 C CA . ILE A 1 75 ? 33.441 35.925 5.598 1.00 4.88 75 ILE A CA 1
ATOM 592 C C . ILE A 1 75 ? 34.631 36.703 6.130 1.00 4.59 75 ILE A C 1
ATOM 593 O O . ILE A 1 75 ? 35.021 37.712 5.543 1.00 5.82 75 ILE A O 1
ATOM 598 N N . LEU A 1 76 ? 35.243 36.217 7.205 1.00 5.05 76 LEU A N 1
ATOM 599 C CA . LEU A 1 76 ? 36.495 36.750 7.736 1.00 4.67 76 LEU A CA 1
ATOM 600 C C . LEU A 1 76 ? 37.526 35.636 7.777 1.00 4.60 76 LEU A C 1
ATOM 601 O O . LEU A 1 76 ? 37.287 34.594 8.411 1.00 5.50 76 LEU A O 1
ATOM 606 N N . GLY A 1 77 ? 38.670 35.826 7.136 1.00 4.90 77 GLY A N 1
ATOM 607 C CA . GLY A 1 77 ? 39.784 34.908 7.285 1.00 4.15 77 GLY A CA 1
ATOM 608 C C . GLY A 1 77 ? 40.822 35.473 8.227 1.00 4.56 77 GLY A C 1
ATOM 609 O O . GLY A 1 77 ? 41.197 36.625 8.075 1.00 5.83 77 GLY A O 1
ATOM 610 N N . ILE A 1 78 ? 41.299 34.655 9.163 1.00 5.09 78 ILE A N 1
ATOM 611 C CA . ILE A 1 78 ? 42.306 35.064 10.135 1.00 5.20 78 ILE A CA 1
ATOM 612 C C . ILE A 1 78 ? 43.604 34.294 9.886 1.00 5.09 78 ILE A C 1
ATOM 613 O O . ILE A 1 78 ? 43.621 33.063 9.917 1.00 5.23 78 ILE A O 1
ATOM 618 N N . CYS A 1 79 ? 44.661 35.022 9.560 1.00 5.75 79 CYS A N 1
ATOM 619 C CA . CYS A 1 79 ? 45.996 34.505 9.297 1.00 6.86 79 CYS A CA 1
ATOM 620 C C . CYS A 1 79 ? 45.964 33.491 8.165 1.00 6.51 79 CYS A C 1
ATOM 621 O O . CYS A 1 79 ? 45.866 33.909 7.024 1.00 6.73 79 CYS A O 1
ATOM 624 N N . LEU A 1 80 ? 46.020 32.195 8.431 1.00 6.00 80 LEU A N 1
ATOM 625 C CA . LEU A 1 80 ? 45.833 31.214 7.368 1.00 6.52 80 LEU A CA 1
ATOM 626 C C . LEU A 1 80 ? 44.585 31.526 6.547 1.00 6.30 80 LEU A C 1
ATOM 627 O O . LEU A 1 80 ? 44.578 31.371 5.339 1.00 6.15 80 LEU A O 1
ATOM 632 N N . GLY A 1 81 ? 43.508 31.937 7.203 1.00 5.75 81 GLY A N 1
ATOM 633 C CA . GLY A 1 81 ? 42.270 32.211 6.481 1.00 5.88 81 GLY A CA 1
ATOM 634 C C . GLY A 1 81 ? 42.400 33.378 5.507 1.00 6.49 81 GLY A C 1
ATOM 635 O O . GLY A 1 81 ? 41.811 33.371 4.421 1.00 6.86 81 GLY A O 1
ATOM 636 N N . HIS A 1 82 ? 43.115 34.416 5.930 1.00 6.17 82 HIS A N 1
ATOM 637 C CA . HIS A 1 82 ? 43.439 35.567 5.082 1.00 5.94 82 HIS A CA 1
ATOM 638 C C . HIS A 1 82 ? 44.277 35.116 3.882 1.00 6.03 82 HIS A C 1
ATOM 639 O O . HIS A 1 82 ? 44.000 35.481 2.747 1.00 5.83 82 HIS A O 1
ATOM 646 N N . GLN A 1 83 ? 45.277 34.296 4.139 1.00 5.79 83 GLN A N 1
ATOM 647 C CA . GLN A 1 83 ? 46.159 33.786 3.102 1.00 6.17 83 GLN A CA 1
ATOM 648 C C . GLN A 1 83 ? 45.409 32.900 2.094 1.00 5.43 83 GLN A C 1
ATOM 649 O O . GLN A 1 83 ? 45.620 33.015 0.887 1.00 6.43 83 GLN A O 1
ATOM 655 N N . LEU A 1 84 ? 44.544 32.010 2.565 1.00 5.60 84 LEU A N 1
ATOM 656 C CA . LEU A 1 84 ? 43.857 31.113 1.646 1.00 5.48 84 LEU A CA 1
ATOM 657 C C . LEU A 1 84 ? 42.868 31.901 0.789 1.00 5.85 84 LEU A C 1
ATOM 658 O O . LEU A 1 84 ? 42.654 31.582 -0.383 1.00 6.33 84 LEU A O 1
ATOM 663 N N . ILE A 1 85 ? 42.254 32.931 1.358 1.00 5.15 85 ILE A N 1
ATOM 664 C CA . ILE A 1 85 ? 41.396 33.819 0.563 1.00 5.37 85 ILE A CA 1
ATOM 665 C C . ILE A 1 85 ? 42.228 34.493 -0.515 1.00 5.74 85 ILE A C 1
ATOM 666 O O . ILE A 1 85 ? 41.809 34.570 -1.678 1.00 5.34 85 ILE A O 1
ATOM 671 N N . ALA A 1 86 ? 43.390 35.012 -0.147 1.00 5.69 86 ALA A N 1
ATOM 672 C CA . ALA A 1 86 ? 44.248 35.692 -1.115 1.00 5.77 86 ALA A CA 1
ATOM 673 C C . ALA A 1 86 ? 44.622 34.767 -2.259 1.00 6.45 86 ALA A C 1
ATOM 674 O O . ALA A 1 86 ? 44.552 35.157 -3.409 1.00 6.92 86 ALA A O 1
ATOM 676 N N . LYS A 1 87 ? 44.988 33.546 -1.952 1.00 6.77 87 LYS A N 1
ATOM 677 C CA . LYS A 1 87 ? 45.385 32.619 -3.004 1.00 7.49 87 LYS A CA 1
ATOM 678 C C . LYS A 1 87 ? 44.217 32.281 -3.907 1.00 7.02 87 LYS A C 1
ATOM 679 O O . LYS A 1 87 ? 44.344 32.314 -5.141 1.00 7.31 87 LYS A O 1
ATOM 685 N N . PHE A 1 88 ? 43.063 31.998 -3.311 1.00 6.19 88 PHE A N 1
ATOM 686 C CA . PHE A 1 88 ? 41.884 31.640 -4.098 1.00 6.24 88 PHE A CA 1
ATOM 687 C C . PHE A 1 88 ? 41.544 32.733 -5.099 1.00 6.67 88 PHE A C 1
ATOM 688 O O . PHE A 1 88 ? 41.288 32.452 -6.273 1.00 7.05 88 PHE A O 1
ATOM 696 N N . PHE A 1 89 ? 41.573 33.981 -4.654 1.00 6.14 89 PHE A N 1
ATOM 697 C CA . PHE A 1 89 ? 41.095 35.103 -5.461 1.00 6.23 89 PHE A CA 1
ATOM 698 C C . PHE A 1 89 ? 42.157 35.647 -6.409 1.00 6.86 89 PHE A C 1
ATOM 699 O O . PHE A 1 89 ? 41.860 36.562 -7.157 1.00 7.29 89 PHE A O 1
ATOM 707 N N . GLY A 1 90 ? 43.357 35.053 -6.415 1.00 7.16 90 GLY A N 1
ATOM 708 C CA . GLY A 1 90 ? 44.367 35.350 -7.430 1.00 7.71 90 GLY A CA 1
ATOM 709 C C . GLY A 1 90 ? 45.538 36.195 -6.989 1.00 9.34 90 GLY A C 1
ATOM 710 O O . GLY A 1 90 ? 46.260 36.705 -7.849 1.00 10.55 90 GLY A O 1
ATOM 711 N N . GLY A 1 91 ? 45.725 36.369 -5.679 1.00 8.99 91 GLY A N 1
ATOM 712 C CA . GLY A 1 91 ? 46.889 37.021 -5.126 1.00 9.73 91 GLY A CA 1
ATOM 713 C C . GLY A 1 91 ? 47.983 36.014 -4.890 1.00 9.52 91 GLY A C 1
ATOM 714 O O . GLY A 1 91 ? 47.877 34.860 -5.323 1.00 10.97 91 GLY A O 1
ATOM 715 N N . LYS A 1 92 ? 49.030 36.440 -4.210 1.00 10.20 92 LYS A N 1
ATOM 716 C CA . LYS A 1 92 ? 50.189 35.596 -3.976 1.00 10.99 92 LYS A CA 1
ATOM 717 C C . LYS A 1 92 ? 50.509 35.579 -2.502 1.00 10.29 92 LYS A C 1
ATOM 718 O O . LYS A 1 92 ? 50.485 36.627 -1.848 1.00 10.64 92 LYS A O 1
ATOM 724 N N . VAL A 1 93 ? 50.831 34.393 -2.005 1.00 10.05 93 VAL A N 1
ATOM 725 C CA . VAL A 1 93 ? 51.262 34.198 -0.630 1.00 10.52 93 VAL A CA 1
ATOM 726 C C . VAL A 1 93 ? 52.668 33.633 -0.638 1.00 10.84 93 VAL A C 1
ATOM 727 O O . VAL A 1 93 ? 53.002 32.818 -1.487 1.00 11.69 93 VAL A O 1
ATOM 731 N N . GLY A 1 94 ? 53.494 34.100 0.287 1.00 11.61 94 GLY A N 1
ATOM 732 C CA . GLY A 1 94 ? 54.855 33.619 0.436 1.00 12.68 94 GLY A CA 1
ATOM 733 C C . GLY A 1 94 ? 55.325 33.702 1.868 1.00 14.06 94 GLY A C 1
ATOM 734 O O . GLY A 1 94 ? 54.649 34.266 2.723 1.00 12.77 94 GLY A O 1
ATOM 735 N N . ARG A 1 95 ? 56.493 33.137 2.136 1.00 15.15 95 ARG A N 1
ATOM 736 C CA . ARG A 1 95 ? 57.087 33.212 3.462 1.00 16.38 95 ARG A CA 1
ATOM 737 C C . ARG A 1 95 ? 57.469 34.647 3.774 1.00 16.14 95 ARG A C 1
ATOM 738 O O . ARG A 1 95 ? 58.006 35.361 2.941 1.00 16.02 95 ARG A O 1
ATOM 746 N N . GLY A 1 96 ? 57.161 35.083 4.987 1.00 16.68 96 GLY A N 1
ATOM 747 C CA . GLY A 1 96 ? 57.585 36.387 5.455 1.00 16.80 96 GLY A CA 1
ATOM 748 C C . GLY A 1 96 ? 58.899 36.272 6.219 1.00 18.24 96 GLY A C 1
ATOM 749 O O . GLY A 1 96 ? 59.448 35.186 6.375 1.00 18.08 96 GLY A O 1
ATOM 750 N N . GLU A 1 97 ? 59.371 37.401 6.719 1.00 19.63 97 GLU A N 1
ATOM 751 C CA . GLU A 1 97 ? 60.687 37.489 7.350 1.00 21.35 97 GLU A CA 1
ATOM 752 C C . GLU A 1 97 ? 60.698 36.935 8.766 1.00 20.85 97 GLU A C 1
ATOM 753 O O . GLU A 1 97 ? 61.585 36.153 9.118 1.00 21.84 97 GLU A O 1
ATOM 759 N N . LYS A 1 98 ? 59.713 37.338 9.574 1.00 20.04 98 LYS A N 1
ATOM 760 C CA . LYS A 1 98 ? 59.684 37.016 10.999 1.00 18.72 98 LYS A CA 1
ATOM 761 C C . LYS A 1 98 ? 58.547 36.057 11.337 1.00 18.39 98 LYS A C 1
ATOM 762 O O . LYS A 1 98 ? 57.374 36.451 11.357 1.00 17.16 98 LYS A O 1
ATOM 768 N N . ALA A 1 99 ? 58.897 34.812 11.629 1.00 17.81 99 ALA A N 1
ATOM 769 C CA . ALA A 1 99 ? 57.921 33.767 11.919 1.00 17.46 99 ALA A CA 1
ATOM 770 C C . ALA A 1 99 ? 57.449 33.781 13.375 1.00 17.74 99 ALA A C 1
ATOM 771 O O . ALA A 1 99 ? 56.359 33.314 13.675 1.00 17.71 99 ALA A O 1
ATOM 773 N N . GLU A 1 100 ? 58.270 34.324 14.268 1.00 17.52 100 GLU A N 1
ATOM 774 C CA . GLU A 1 100 ? 57.947 34.363 15.680 1.00 18.08 100 GLU A CA 1
ATOM 775 C C . GLU A 1 100 ? 56.844 35.381 15.913 1.00 16.78 100 GLU A C 1
ATOM 776 O O . GLU A 1 100 ? 56.839 36.456 15.314 1.00 16.22 100 GLU A O 1
ATOM 782 N N . TYR A 1 101 ? 55.923 35.045 16.796 1.00 15.22 101 TYR A N 1
ATOM 783 C CA . TYR A 1 101 ? 54.879 35.971 17.178 1.00 14.77 101 TYR A CA 1
ATOM 784 C C . TYR A 1 101 ? 55.436 37.152 17.922 1.00 14.27 101 TYR A C 1
ATOM 785 O O . TYR A 1 101 ? 56.401 37.042 18.689 1.00 15.77 101 TYR A O 1
ATOM 794 N N . SER A 1 102 ? 54.776 38.280 17.721 1.00 12.83 102 SER A N 1
ATOM 795 C CA . SER A 1 102 ? 55.070 39.496 18.455 1.00 12.61 102 SER A CA 1
ATOM 796 C C . SER A 1 102 ? 53.932 40.484 18.251 1.00 11.46 102 SER A C 1
ATOM 797 O O . SER A 1 102 ? 53.010 40.229 17.478 1.00 10.07 102 SER A O 1
ATOM 800 N N . LEU A 1 103 ? 53.997 41.596 18.975 1.00 11.53 103 LEU A N 1
ATOM 801 C CA . LEU A 1 103 ? 53.079 42.711 18.809 1.00 11.23 103 LEU A CA 1
ATOM 802 C C . LEU A 1 103 ? 53.670 43.637 17.763 1.00 10.73 103 LEU A C 1
ATOM 803 O O . LEU A 1 103 ? 54.800 44.078 17.888 1.00 11.96 103 LEU A O 1
ATOM 808 N N . VAL A 1 104 ? 52.895 43.915 16.721 1.00 8.45 104 VAL A N 1
ATOM 809 C CA . VAL A 1 104 ? 53.331 44.729 15.589 1.00 8.61 104 VAL A CA 1
ATOM 810 C C . VAL A 1 104 ? 52.332 45.866 15.386 1.00 8.42 104 VAL A C 1
ATOM 811 O O . VAL A 1 104 ? 51.114 45.656 15.412 1.00 7.94 104 VAL A O 1
ATOM 815 N N . GLU A 1 105 ? 52.840 47.087 15.203 1.00 8.19 105 GLU A N 1
ATOM 816 C CA . GLU A 1 105 ? 51.989 48.234 14.931 1.00 8.19 105 GLU A CA 1
ATOM 817 C C . GLU A 1 105 ? 51.516 48.213 13.475 1.00 7.98 105 GLU A C 1
ATOM 818 O O . GLU A 1 105 ? 52.317 48.078 12.545 1.00 8.92 105 GLU A O 1
ATOM 824 N N . ILE A 1 106 ? 50.214 48.318 13.296 1.00 7.59 106 ILE A N 1
ATOM 825 C CA . ILE A 1 106 ? 49.641 48.515 11.973 1.00 7.13 106 ILE A CA 1
ATOM 826 C C . ILE A 1 106 ? 48.974 49.869 11.855 1.00 7.54 106 ILE A C 1
ATOM 827 O O . ILE A 1 106 ? 48.575 50.482 12.849 1.00 7.14 106 ILE A O 1
ATOM 832 N N . GLU A 1 107 ? 48.860 50.325 10.614 1.00 7.25 107 GLU A N 1
ATOM 833 C CA . GLU A 1 107 ? 48.126 51.530 10.270 1.00 7.43 107 GLU A CA 1
ATOM 834 C C . GLU A 1 107 ? 46.947 51.117 9.412 1.00 6.92 107 GLU A C 1
ATOM 835 O O . GLU A 1 107 ? 47.126 50.445 8.394 1.00 7.33 107 GLU A O 1
ATOM 841 N N . ILE A 1 108 ? 45.765 51.544 9.823 1.00 6.81 108 ILE A N 1
ATOM 842 C CA . ILE A 1 108 ? 44.528 51.292 9.105 1.00 7.52 108 ILE A CA 1
ATOM 843 C C . ILE A 1 108 ? 44.343 52.415 8.121 1.00 8.24 108 ILE A C 1
ATOM 844 O O . ILE A 1 108 ? 44.063 53.545 8.518 1.00 9.70 108 ILE A O 1
ATOM 849 N N . ILE A 1 109 ? 44.518 52.110 6.838 1.00 7.33 109 ILE A N 1
ATOM 850 C CA . ILE A 1 109 ? 44.382 53.115 5.787 1.00 8.22 109 ILE A CA 1
ATOM 851 C C . ILE A 1 109 ? 42.959 53.202 5.231 1.00 8.29 109 ILE A C 1
ATOM 852 O O . ILE A 1 109 ? 42.634 54.141 4.503 1.00 10.43 109 ILE A O 1
ATOM 857 N N . ASP A 1 110 ? 42.096 52.254 5.582 1.00 8.32 110 ASP A N 1
ATOM 858 C CA . ASP A 1 110 ? 40.682 52.298 5.214 1.00 8.63 110 ASP A CA 1
ATOM 859 C C . ASP A 1 110 ? 39.882 51.687 6.357 1.00 8.96 110 ASP A C 1
ATOM 860 O O . ASP A 1 110 ? 39.890 50.471 6.533 1.00 8.63 110 ASP A O 1
ATOM 865 N N . GLU A 1 111 ? 39.244 52.541 7.155 1.00 9.41 111 GLU A N 1
ATOM 866 C CA . GLU A 1 111 ? 38.503 52.130 8.324 1.00 10.97 111 GLU A CA 1
ATOM 867 C C . GLU A 1 111 ? 37.483 51.070 7.913 1.00 10.00 111 GLU A C 1
ATOM 868 O O . GLU A 1 111 ? 37.146 50.130 8.653 1.00 9.40 111 GLU A O 1
ATOM 882 C CA . GLU A 1 113 ? 33.818 47.858 8.215 1.00 8.23 113 GLU A CA 1
ATOM 883 C C . GLU A 1 113 ? 34.494 47.265 9.440 1.00 7.54 113 GLU A C 1
ATOM 884 O O . GLU A 1 113 ? 34.140 47.644 10.536 1.00 8.77 113 GLU A O 1
ATOM 890 N N . ILE A 1 114 ? 35.365 46.460 9.359 1.00 7.39 114 ILE A N 1
ATOM 891 C CA . ILE A 1 114 ? 35.910 45.777 10.537 1.00 7.89 114 ILE A CA 1
ATOM 892 C C . ILE A 1 114 ? 36.700 46.682 11.478 1.00 7.32 114 ILE A C 1
ATOM 893 O O . ILE A 1 114 ? 36.873 46.354 12.651 1.00 8.10 114 ILE A O 1
ATOM 898 N N . PHE A 1 115 ? 37.144 47.839 10.987 1.00 7.36 115 PHE A N 1
ATOM 899 C CA . PHE A 1 115 ? 37.905 48.792 11.798 1.00 6.94 115 PHE A CA 1
ATOM 900 C C . PHE A 1 115 ? 37.087 50.037 12.153 1.00 7.66 115 PHE A C 1
ATOM 901 O O . PHE A 1 115 ? 37.631 51.023 12.649 1.00 7.90 115 PHE A O 1
ATOM 909 N N . LYS A 1 116 ? 35.780 49.987 11.917 1.00 8.75 116 LYS A N 1
ATOM 910 C CA . LYS A 1 116 ? 34.911 51.128 12.171 1.00 9.59 116 LYS A CA 1
ATOM 911 C C . LYS A 1 116 ? 34.982 51.561 13.631 1.00 9.36 116 LYS A C 1
ATOM 912 O O . LYS A 1 116 ? 34.824 50.764 14.545 1.00 9.82 116 LYS A O 1
ATOM 918 N N . GLY A 1 117 ? 35.218 52.857 13.837 1.00 9.94 117 GLY A N 1
ATOM 919 C CA . GLY A 1 117 ? 35.214 53.442 15.160 1.00 10.38 117 GLY A CA 1
ATOM 920 C C . GLY A 1 117 ? 36.476 53.250 15.985 1.00 10.42 117 GLY A C 1
ATOM 921 O O . GLY A 1 117 ? 36.519 53.642 17.152 1.00 12.93 117 GLY A O 1
ATOM 922 N N . LEU A 1 118 ? 37.488 52.626 15.396 1.00 9.35 118 LEU A N 1
ATOM 923 C CA . LEU A 1 118 ? 38.706 52.281 16.100 1.00 8.44 118 LEU A CA 1
ATOM 924 C C . LEU A 1 118 ? 39.813 53.262 15.749 1.00 7.86 118 LEU A C 1
ATOM 925 O O . LEU A 1 118 ? 39.728 53.962 14.731 1.00 8.81 118 LEU A O 1
ATOM 930 N N . PRO A 1 119 ? 40.864 53.309 16.559 1.00 7.81 119 PRO A N 1
ATOM 931 C CA . PRO A 1 119 ? 42.023 54.150 16.233 1.00 7.99 119 PRO A CA 1
ATOM 932 C C . PRO A 1 119 ? 42.630 53.798 14.891 1.00 7.96 119 PRO A C 1
ATOM 933 O O . PRO A 1 119 ? 42.458 52.676 14.402 1.00 9.18 119 PRO A O 1
ATOM 937 N N . LYS A 1 120 ? 43.343 54.735 14.297 1.00 8.23 120 LYS A N 1
ATOM 938 C CA . LYS A 1 120 ? 43.979 54.551 13.022 1.00 9.28 120 LYS A CA 1
ATOM 939 C C . LYS A 1 120 ? 45.162 53.602 13.101 1.00 8.86 120 LYS A C 1
ATOM 940 O O . LYS A 1 120 ? 45.553 53.025 12.097 1.00 9.74 120 LYS A O 1
ATOM 946 N N . ARG A 1 121 ? 45.746 53.468 14.277 1.00 7.41 121 ARG A N 1
ATOM 947 C CA . ARG A 1 121 ? 46.912 52.613 14.492 1.00 6.95 121 ARG A CA 1
ATOM 948 C C . ARG A 1 121 ? 46.643 51.672 15.652 1.00 6.74 121 ARG A C 1
ATOM 949 O O . ARG A 1 121 ? 46.050 52.077 16.656 1.00 7.49 121 ARG A O 1
ATOM 957 N N . LEU A 1 122 ? 47.041 50.410 15.498 1.00 6.30 122 LEU A N 1
ATOM 958 C CA . LEU A 1 122 ? 46.808 49.373 16.511 1.00 6.23 122 LEU A CA 1
ATOM 959 C C . LEU A 1 122 ? 48.011 48.485 16.628 1.00 6.72 122 LEU A C 1
ATOM 960 O O . LEU A 1 122 ? 48.642 48.166 15.615 1.00 6.82 122 LEU A O 1
ATOM 965 N N . LYS A 1 123 ? 48.312 48.028 17.839 1.00 7.19 123 LYS A N 1
ATOM 966 C CA . LYS A 1 123 ? 49.290 46.975 18.043 1.00 8.02 123 LYS A CA 1
ATOM 967 C C . LYS A 1 123 ? 48.572 45.650 17.990 1.00 8.17 123 LYS A C 1
ATOM 968 O O . LYS A 1 123 ? 47.624 45.436 18.730 1.00 8.70 123 LYS A O 1
ATOM 974 N N . VAL A 1 124 ? 49.019 44.769 17.118 1.00 7.20 124 VAL A N 1
ATOM 975 C CA . VAL A 1 124 ? 48.329 43.497 16.908 1.00 6.89 124 VAL A CA 1
ATOM 976 C C . VAL A 1 124 ? 49.259 42.304 17.110 1.00 6.88 124 VAL A C 1
ATOM 977 O O . VAL A 1 124 ? 50.448 42.378 16.866 1.00 7.69 124 VAL A O 1
ATOM 981 N N . TRP A 1 125 ? 48.680 41.189 17.541 1.00 7.42 125 TRP A N 1
ATOM 982 C CA . TRP A 1 125 ? 49.425 39.949 17.725 1.00 7.53 125 TRP A CA 1
ATOM 983 C C . TRP A 1 125 ? 49.468 39.160 16.443 1.00 6.65 125 TRP A C 1
ATOM 984 O O . TRP A 1 125 ? 48.428 38.744 15.905 1.00 6.78 125 TRP A O 1
ATOM 995 N N . GLU A 1 126 ? 50.672 38.917 15.958 1.00 7.13 126 GLU A N 1
ATOM 996 C CA . GLU A 1 126 ? 50.807 38.232 14.685 1.00 7.67 126 GLU A CA 1
ATOM 997 C C . GLU A 1 126 ? 52.173 37.653 14.443 1.00 8.68 126 GLU A C 1
ATOM 998 O O . GLU A 1 126 ? 53.166 38.033 15.095 1.00 8.56 126 GLU A O 1
ATOM 1004 N N . SER A 1 127 ? 52.192 36.758 13.465 1.00 9.34 127 SER A N 1
ATOM 1005 C CA . SER A 1 127 ? 53.388 36.1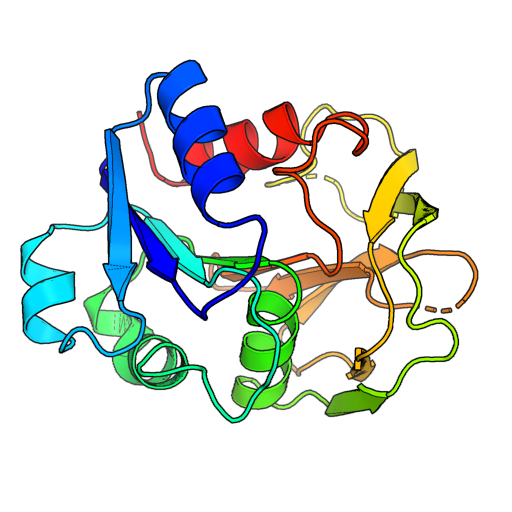78 12.883 1.00 10.71 127 SER A CA 1
ATOM 1006 C C . SER A 1 127 ? 53.385 36.536 11.400 1.00 11.09 127 SER A C 1
ATOM 1007 O O . SER A 1 127 ? 52.329 36.752 10.841 1.00 11.58 127 SER A O 1
ATOM 1010 N N . HIS A 1 128 ? 54.555 36.567 10.772 1.00 11.29 128 HIS A N 1
ATOM 1011 C CA . HIS A 1 128 ? 54.650 36.583 9.310 1.00 11.35 128 HIS A CA 1
ATOM 1012 C C . HIS A 1 128 ? 55.355 35.338 8.793 1.00 12.14 128 HIS A C 1
ATOM 1013 O O . HIS A 1 128 ? 56.075 35.415 7.817 1.00 13.04 128 HIS A O 1
ATOM 1020 N N . MET A 1 129 ? 55.084 34.187 9.397 1.00 12.58 129 MET A N 1
ATOM 1021 C CA . MET A 1 129 ? 55.602 32.927 8.868 1.00 13.19 129 MET A CA 1
ATOM 1022 C C . MET A 1 129 ? 55.248 32.834 7.383 1.00 13.17 129 MET A C 1
ATOM 1023 O O . MET A 1 129 ? 56.100 32.515 6.532 1.00 13.02 129 MET A O 1
ATOM 1028 N N . ASP A 1 130 ? 53.988 33.104 7.075 1.00 11.94 130 ASP A N 1
ATOM 1029 C CA . ASP A 1 130 ? 53.546 33.349 5.712 1.00 12.43 130 ASP A CA 1
ATOM 1030 C C . ASP A 1 130 ? 52.862 34.705 5.671 1.00 11.32 130 ASP A C 1
ATOM 1031 O O . ASP A 1 130 ? 52.478 35.258 6.695 1.00 10.45 130 ASP A O 1
ATOM 1036 N N . GLU A 1 131 ? 52.655 35.229 4.477 1.00 10.45 131 GLU A N 1
ATOM 1037 C CA . GLU A 1 131 ? 52.130 36.579 4.316 1.00 11.22 131 GLU A CA 1
ATOM 1038 C C . GLU A 1 131 ? 51.547 36.730 2.911 1.00 9.94 131 GLU A C 1
ATOM 1039 O O . GLU A 1 131 ? 52.005 36.076 1.983 1.00 10.09 131 GLU A O 1
ATOM 1045 N N . VAL A 1 132 ? 50.537 37.574 2.769 1.00 9.06 132 VAL A N 1
ATOM 1046 C CA . VAL A 1 132 ? 50.032 37.956 1.456 1.00 8.67 132 VAL A CA 1
ATOM 1047 C C . VAL A 1 132 ? 51.002 38.965 0.852 1.00 9.77 132 VAL A C 1
ATOM 1048 O O . VAL A 1 132 ? 51.120 40.081 1.345 1.00 11.13 132 VAL A O 1
ATOM 1052 N N . LYS A 1 133 ? 51.706 38.541 -0.189 1.00 9.94 133 LYS A N 1
ATOM 1053 C CA . LYS A 1 133 ? 52.714 39.360 -0.856 1.00 11.07 133 LYS A CA 1
ATOM 1054 C C . LYS A 1 133 ? 52.152 40.222 -1.971 1.00 11.56 133 LYS A C 1
ATOM 1055 O O . LYS A 1 133 ? 52.671 41.322 -2.229 1.00 12.64 133 LYS A O 1
ATOM 1061 N N . GLU A 1 134 ? 51.145 39.699 -2.668 1.00 11.20 134 GLU A N 1
ATOM 1062 C CA . GLU A 1 134 ? 50.492 40.426 -3.752 1.00 11.57 134 GLU A CA 1
ATOM 1063 C C . GLU A 1 134 ? 48.989 40.374 -3.568 1.00 9.93 134 GLU A C 1
ATOM 1064 O O . GLU A 1 134 ? 48.411 39.303 -3.378 1.00 9.14 134 GLU A O 1
ATOM 1070 N N . LEU A 1 135 ? 48.369 41.535 -3.623 1.00 8.73 135 LEU A N 1
ATOM 1071 C CA . LEU A 1 135 ? 46.946 41.703 -3.401 1.00 8.21 135 LEU A CA 1
ATOM 1072 C C . LEU A 1 135 ? 46.175 41.031 -4.527 1.00 7.94 135 LEU A C 1
ATOM 1073 O O . LEU A 1 135 ? 46.474 41.264 -5.713 1.00 8.76 135 LEU A O 1
ATOM 1078 N N . PRO A 1 136 ? 45.151 40.249 -4.209 1.00 7.30 136 PRO A N 1
ATOM 1079 C CA . PRO A 1 136 ? 44.328 39.695 -5.287 1.00 7.27 136 PRO A CA 1
ATOM 1080 C C . PRO A 1 136 ? 43.644 40.797 -6.082 1.00 7.45 136 PRO A C 1
ATOM 1081 O O . PRO A 1 136 ? 43.308 41.843 -5.537 1.00 8.53 136 PRO A O 1
ATOM 1085 N N . PRO A 1 137 ? 43.378 40.565 -7.357 1.00 7.94 137 PRO A N 1
ATOM 1086 C CA . PRO A 1 137 ? 42.491 41.479 -8.078 1.00 7.89 137 PRO A CA 1
ATOM 1087 C C . PRO A 1 137 ? 41.153 41.610 -7.334 1.00 7.68 137 PRO A C 1
ATOM 1088 O O . PRO A 1 137 ? 40.722 40.659 -6.691 1.00 7.24 137 PRO A O 1
ATOM 1092 N N . LYS A 1 138 ? 40.525 42.769 -7.458 1.00 8.29 138 LYS A N 1
ATOM 1093 C CA . LYS A 1 138 ? 39.229 43.074 -6.875 1.00 8.70 138 LYS A CA 1
ATOM 1094 C C . LYS A 1 138 ? 39.255 43.219 -5.364 1.00 7.83 138 LYS A C 1
ATOM 1095 O O . LYS A 1 138 ? 38.192 43.334 -4.776 1.00 9.41 138 LYS A O 1
ATOM 1101 N N . PHE A 1 139 ? 40.444 43.266 -4.766 1.00 7.50 139 PHE A N 1
ATOM 1102 C CA . PHE A 1 139 ? 40.600 43.510 -3.334 1.00 7.61 139 PHE A CA 1
ATOM 1103 C C . PHE A 1 139 ? 41.223 44.873 -3.084 1.00 7.50 139 PHE A C 1
ATOM 1104 O O . PHE A 1 139 ? 41.863 45.457 -3.959 1.00 8.42 139 PHE A O 1
ATOM 1112 N N . LYS A 1 140 ? 41.040 45.362 -1.864 1.00 6.96 140 LYS A N 1
ATOM 1113 C CA . LYS A 1 140 ? 41.631 46.614 -1.376 1.00 7.92 140 LYS A CA 1
ATOM 1114 C C . LYS A 1 140 ? 42.386 46.355 -0.079 1.00 7.15 140 LYS A C 1
ATOM 1115 O O . LYS A 1 140 ? 41.931 45.592 0.769 1.00 6.89 140 LYS A O 1
ATOM 1121 N N . ILE A 1 141 ? 43.511 47.027 0.106 1.00 6.80 141 ILE A N 1
ATOM 1122 C CA . ILE A 1 141 ? 44.245 47.000 1.366 1.00 6.19 141 ILE A CA 1
ATOM 1123 C C . ILE A 1 141 ? 43.547 47.852 2.403 1.00 6.12 141 ILE A C 1
ATOM 1124 O O . ILE A 1 141 ? 43.224 49.022 2.158 1.00 7.80 141 ILE A O 1
ATOM 1129 N N . LEU A 1 142 ? 43.289 47.275 3.571 1.00 5.77 142 LEU A N 1
ATOM 1130 C CA . LEU A 1 142 ? 42.703 48.016 4.686 1.00 5.96 142 LEU A CA 1
ATOM 1131 C C . LEU A 1 142 ? 43.745 48.450 5.708 1.00 6.10 142 LEU A C 1
ATOM 1132 O O . LEU A 1 142 ? 43.539 49.454 6.380 1.00 5.88 142 LEU A O 1
ATOM 1137 N N . ALA A 1 143 ? 44.825 47.696 5.865 1.00 5.42 143 ALA A N 1
ATOM 1138 C CA . ALA A 1 143 ? 45.866 47.998 6.852 1.00 6.07 143 ALA A CA 1
ATOM 1139 C C . ALA A 1 143 ? 47.213 47.471 6.414 1.00 6.03 143 ALA A C 1
ATOM 1140 O O . ALA A 1 143 ? 47.293 46.511 5.633 1.00 6.14 143 ALA A O 1
ATOM 1142 N N . ARG A 1 144 ? 48.270 48.085 6.944 1.00 6.43 144 ARG A N 1
ATOM 1143 C CA . ARG A 1 144 ? 49.651 47.790 6.591 1.00 6.50 144 ARG A CA 1
ATOM 1144 C C . ARG A 1 144 ? 50.540 47.975 7.814 1.00 6.87 144 ARG A C 1
ATOM 1145 O O . ARG A 1 144 ? 50.147 48.657 8.764 1.00 7.14 144 ARG A O 1
ATOM 1153 N N . SER A 1 145 ? 51.728 47.402 7.806 1.00 6.90 145 SER A N 1
ATOM 1154 C CA . SER A 1 145 ? 52.703 47.650 8.868 1.00 8.13 145 SER A CA 1
ATOM 1155 C C . SER A 1 145 ? 53.985 48.160 8.245 1.00 9.27 145 SER A C 1
ATOM 1156 O O . SER A 1 145 ? 54.055 48.384 7.030 1.00 10.49 145 SER A O 1
ATOM 1159 N N . GLU A 1 146 ? 55.018 48.354 9.054 1.00 9.75 146 GLU A N 1
ATOM 1160 C CA . GLU A 1 146 ? 56.256 48.953 8.556 1.00 11.92 146 GLU A CA 1
ATOM 1161 C C . GLU A 1 146 ? 56.814 48.179 7.398 1.00 12.00 146 GLU A C 1
ATOM 1162 O O . GLU A 1 146 ? 57.314 48.782 6.442 1.00 12.47 146 GLU A O 1
ATOM 1168 N N . THR A 1 147 ? 56.789 46.854 7.472 1.00 11.75 147 THR A N 1
ATOM 1169 C CA . THR A 1 147 ? 57.385 46.048 6.420 1.00 13.93 147 THR A CA 1
ATOM 1170 C C . THR A 1 147 ? 56.415 45.145 5.665 1.00 12.91 147 THR A C 1
ATOM 1171 O O . THR A 1 147 ? 56.805 44.626 4.619 1.00 15.54 147 THR A O 1
ATOM 1183 N N . PRO A 1 149 ? 52.983 44.940 3.640 1.00 8.28 149 PRO A N 1
ATOM 1184 C CA . PRO A 1 149 ? 51.999 45.843 3.024 1.00 7.74 149 PRO A CA 1
ATOM 1185 C C . PRO A 1 149 ? 50.523 45.460 3.166 1.00 7.07 149 PRO A C 1
ATOM 1186 O O . PRO A 1 149 ? 49.669 46.313 2.987 1.00 6.97 149 PRO A O 1
ATOM 1190 N N . ILE A 1 150 ? 50.225 44.192 3.429 1.00 7.14 150 ILE A N 1
ATOM 1191 C CA . ILE A 1 150 ? 48.848 43.708 3.386 1.00 7.24 150 ILE A CA 1
ATOM 1192 C C . ILE A 1 150 ? 48.498 43.008 4.685 1.00 7.29 150 ILE A C 1
ATOM 1193 O O . ILE A 1 150 ? 48.388 41.773 4.745 1.00 9.25 150 ILE A O 1
ATOM 1198 N N . GLU A 1 151 ? 48.339 43.798 5.732 1.00 6.43 151 GLU A N 1
ATOM 1199 C CA . GLU A 1 151 ? 47.949 43.289 7.058 1.00 6.31 151 GLU A CA 1
ATOM 1200 C C . GLU A 1 151 ? 46.460 43.008 7.182 1.00 6.13 151 GLU A C 1
ATOM 1201 O O . GLU A 1 151 ? 46.037 42.238 8.039 1.00 6.65 151 GLU A O 1
ATOM 1207 N N . ALA A 1 152 ? 45.658 43.635 6.338 1.00 5.62 152 ALA A N 1
ATOM 1208 C CA . ALA A 1 152 ? 44.235 43.376 6.263 1.00 5.32 152 ALA A CA 1
ATOM 1209 C C . ALA A 1 152 ? 43.756 43.825 4.893 1.00 5.38 152 ALA A C 1
ATOM 1210 O O . ALA A 1 152 ? 44.334 44.736 4.291 1.00 5.50 152 ALA A O 1
ATOM 1212 N N . MET A 1 153 ? 42.721 43.169 4.404 1.00 5.42 153 MET A N 1
ATOM 1213 C CA . MET A 1 153 ? 42.188 43.426 3.080 1.00 5.25 153 MET A CA 1
ATOM 1214 C C . MET A 1 153 ? 40.713 43.085 3.024 1.00 5.34 153 MET A C 1
ATOM 1215 O O . MET A 1 153 ? 40.198 42.369 3.879 1.00 5.13 153 MET A O 1
ATOM 1220 N N . LYS A 1 154 ? 40.034 43.574 1.991 1.00 5.41 154 LYS A N 1
ATOM 1221 C CA . LYS A 1 154 ? 38.681 43.136 1.691 1.00 5.59 154 LYS A CA 1
ATOM 1222 C C . LYS A 1 154 ? 38.423 43.126 0.213 1.00 5.87 154 LYS A C 1
ATOM 1223 O O . LYS A 1 154 ? 39.037 43.870 -0.553 1.00 6.14 154 LYS A O 1
ATOM 1229 N N . HIS A 1 155 ? 37.531 42.257 -0.185 1.00 5.91 155 HIS A N 1
ATOM 1230 C CA . HIS A 1 155 ? 36.971 42.285 -1.528 1.00 5.85 155 HIS A CA 1
ATOM 1231 C C . HIS A 1 155 ? 36.200 43.590 -1.696 1.00 6.54 155 HIS A C 1
ATOM 1232 O O . HIS A 1 155 ? 35.517 44.045 -0.781 1.00 6.74 155 HIS A O 1
ATOM 1239 N N . GLU A 1 156 ? 36.322 44.204 -2.873 1.00 6.92 156 GLU A N 1
ATOM 1240 C CA . GLU A 1 156 ? 35.697 45.500 -3.101 1.00 7.81 156 GLU A CA 1
ATOM 1241 C C . GLU A 1 156 ? 34.211 45.459 -3.352 1.00 7.56 156 GLU A C 1
ATOM 1242 O O . GLU A 1 156 ? 33.543 46.476 -3.218 1.00 8.24 156 GLU A O 1
ATOM 1248 N N . GLU A 1 157 ? 33.688 44.297 -3.680 1.00 6.59 157 GLU A N 1
ATOM 1249 C CA . GLU A 1 157 ? 32.276 44.104 -3.962 1.00 7.25 157 GLU A CA 1
ATOM 1250 C C . GLU A 1 157 ? 31.567 43.167 -2.982 1.00 7.49 157 GLU A C 1
ATOM 1251 O O . GLU A 1 157 ? 30.433 43.436 -2.613 1.00 7.58 157 GLU A O 1
ATOM 1257 N N . LEU A 1 158 ? 32.231 42.082 -2.582 1.00 7.35 158 LEU A N 1
ATOM 1258 C CA . LEU A 1 158 ? 31.668 41.087 -1.670 1.00 7.16 158 LEU A CA 1
ATOM 1259 C C . LEU A 1 158 ? 32.180 41.318 -0.247 1.00 7.01 158 LEU A C 1
ATOM 1260 O O . LEU A 1 158 ? 33.265 41.866 -0.068 1.00 6.40 158 LEU A O 1
ATOM 1265 N N . PRO A 1 159 ? 31.412 40.899 0.763 1.00 5.81 159 PRO A N 1
ATOM 1266 C CA . PRO A 1 159 ? 31.806 41.093 2.159 1.00 5.62 159 PRO A CA 1
ATOM 1267 C C . PRO A 1 159 ? 32.771 40.022 2.637 1.00 5.32 159 PRO A C 1
ATOM 1268 O O . PRO A 1 159 ? 32.465 39.267 3.560 1.00 6.81 159 PRO A O 1
ATOM 1272 N N . ILE A 1 160 ? 33.944 39.985 2.009 1.00 5.07 160 ILE A N 1
ATOM 1273 C CA . ILE A 1 160 ? 34.967 38.981 2.293 1.00 5.56 160 ILE A CA 1
ATOM 1274 C C . ILE A 1 160 ? 36.223 39.737 2.751 1.00 5.69 160 ILE A C 1
ATOM 1275 O O . ILE A 1 160 ? 36.753 40.581 2.026 1.00 6.00 160 ILE A O 1
ATOM 1280 N N . TYR A 1 161 ? 36.664 39.433 3.968 1.00 5.40 161 TYR A N 1
ATOM 1281 C CA . TYR A 1 161 ? 37.679 40.171 4.705 1.00 5.02 161 TYR A CA 1
ATOM 1282 C C . TYR A 1 161 ? 38.794 39.236 5.104 1.00 5.10 161 TYR A C 1
ATOM 1283 O O . T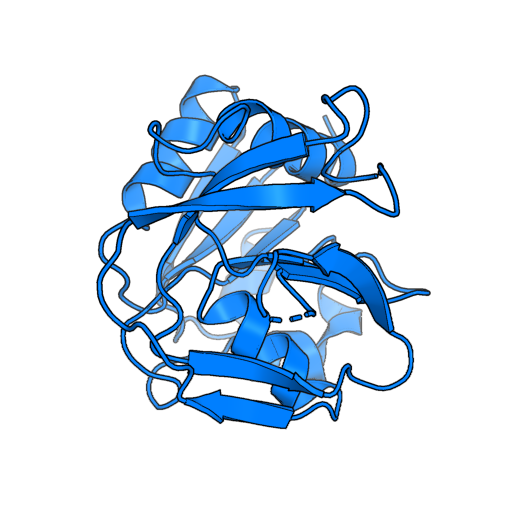YR A 1 161 ? 38.549 38.063 5.423 1.00 5.46 161 TYR A O 1
ATOM 1292 N N . GLY A 1 162 ? 40.006 39.758 5.172 1.00 5.35 162 GLY A N 1
ATOM 1293 C CA . GLY A 1 162 ? 41.147 39.015 5.670 1.00 4.80 162 GLY A CA 1
ATOM 1294 C C . GLY A 1 162 ? 41.965 39.879 6.610 1.00 5.26 162 GLY A C 1
ATOM 1295 O O . GLY A 1 162 ? 42.158 41.047 6.365 1.00 6.33 162 GLY A O 1
ATOM 1296 N N . VAL A 1 163 ? 42.481 39.282 7.677 1.00 5.25 163 VAL A N 1
ATOM 1297 C CA . VAL A 1 163 ? 43.431 39.930 8.566 1.00 5.36 163 VAL A CA 1
ATOM 1298 C C . VAL A 1 163 ? 44.603 38.978 8.792 1.00 4.89 163 VAL A C 1
ATOM 1299 O O . VAL A 1 163 ? 44.404 37.777 8.997 1.00 5.40 163 VAL A O 1
ATOM 1303 N N . GLN A 1 164 ? 45.820 39.485 8.750 1.00 5.20 164 GLN A N 1
ATOM 1304 C CA . GLN A 1 164 ? 47.004 38.665 8.959 1.00 5.80 164 GLN A CA 1
ATOM 1305 C C . GLN A 1 164 ? 47.189 38.312 10.430 1.00 6.76 164 GLN A C 1
ATOM 1306 O O . GLN A 1 164 ? 47.787 37.286 10.750 1.00 7.60 164 GLN A O 1
ATOM 1312 N N . PHE A 1 165 ? 46.674 39.166 11.305 1.00 5.69 165 PHE A N 1
ATOM 1313 C CA . PHE A 1 165 ? 46.855 39.097 12.752 1.00 5.23 165 PHE A CA 1
ATOM 1314 C C . PHE A 1 165 ? 45.654 38.426 13.407 1.00 5.33 165 PHE A C 1
ATOM 1315 O O . PHE A 1 165 ? 44.679 38.099 12.754 1.00 6.59 165 PHE A O 1
ATOM 1323 N N . HIS A 1 166 ? 45.738 38.264 14.728 1.00 5.69 166 HIS A N 1
ATOM 1324 C CA . HIS A 1 166 ? 44.738 37.534 15.492 1.00 5.76 166 HIS A CA 1
ATOM 1325 C C . HIS A 1 166 ? 43.925 38.453 16.379 1.00 6.29 166 HIS A C 1
ATOM 1326 O O . HIS A 1 166 ? 44.338 38.730 17.512 1.00 6.39 166 HIS A O 1
ATOM 1333 N N . PRO A 1 167 ? 42.770 38.929 15.919 1.00 6.05 167 PRO A N 1
ATOM 1334 C CA . PRO A 1 167 ? 41.944 39.772 16.794 1.00 6.28 167 PRO A CA 1
ATOM 1335 C C . PRO A 1 167 ? 41.418 39.026 18.010 1.00 6.64 167 PRO A C 1
ATOM 1336 O O . PRO A 1 167 ? 40.991 39.662 18.967 1.00 8.07 167 PRO A O 1
ATOM 1340 N N . GLU A 1 168 ? 41.372 37.713 17.930 1.00 6.09 168 GLU A N 1
ATOM 1341 C CA . GLU A 1 168 ? 40.914 36.861 19.027 1.00 6.34 168 GLU A CA 1
ATOM 1342 C C . GLU A 1 168 ? 41.917 36.720 20.159 1.00 6.73 168 GLU A C 1
ATOM 1343 O O . GLU A 1 168 ? 41.561 36.159 21.206 1.00 7.78 168 GLU A O 1
ATOM 1349 N N . VAL A 1 169 ? 43.153 37.160 19.962 1.00 6.27 169 VAL A N 1
ATOM 1350 C CA . VAL A 1 169 ? 44.163 37.146 21.028 1.00 7.58 169 VAL A CA 1
ATOM 1351 C C . VAL A 1 169 ? 44.125 38.509 21.720 1.00 9.16 169 VAL A C 1
ATOM 1352 O O . VAL A 1 169 ? 44.175 39.546 21.071 1.00 8.47 169 VAL A O 1
ATOM 1356 N N . ALA A 1 170 ? 44.017 38.492 23.051 1.00 10.56 170 ALA A N 1
ATOM 1357 C CA . ALA A 1 170 ? 43.806 39.713 23.838 1.00 11.64 170 ALA A CA 1
ATOM 1358 C C . ALA A 1 170 ? 44.938 40.723 23.739 1.00 11.60 170 ALA A C 1
ATOM 1359 O O . ALA A 1 170 ? 44.691 41.929 23.907 1.00 13.53 170 ALA A O 1
ATOM 1361 N N . HIS A 1 171 ? 46.144 40.278 23.408 1.00 11.62 171 HIS A N 1
ATOM 1362 C CA . HIS A 1 171 ? 47.267 41.200 23.187 1.00 12.19 171 HIS A CA 1
ATOM 1363 C C . HIS A 1 171 ? 46.957 42.162 22.051 1.00 10.68 171 HIS A C 1
ATOM 1364 O O . HIS A 1 171 ? 47.517 43.265 21.996 1.00 11.74 171 HIS A O 1
ATOM 1371 N N . THR A 1 172 ? 46.095 41.741 21.123 1.00 8.41 172 THR A N 1
ATOM 1372 C CA . THR A 1 172 ? 45.711 42.617 20.020 1.00 7.39 172 THR A CA 1
ATOM 1373 C C . THR A 1 172 ? 44.817 43.749 20.499 1.00 7.33 172 THR A C 1
ATOM 1374 O O . THR A 1 172 ? 43.719 43.527 21.017 1.00 8.16 172 THR A O 1
ATOM 1378 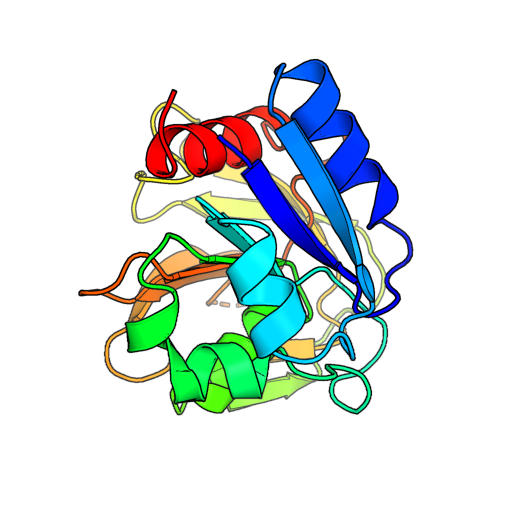N N . GLU A 1 173 ? 45.304 44.974 20.309 1.00 6.96 173 GLU A N 1
ATOM 1379 C CA . GLU A 1 173 ? 44.540 46.166 20.663 1.00 7.78 173 GLU A CA 1
ATOM 1380 C C . GLU A 1 173 ? 43.246 46.187 19.854 1.00 7.39 173 GLU A C 1
ATOM 1381 O O . GLU A 1 173 ? 43.266 46.026 18.632 1.00 7.97 173 GLU A O 1
ATOM 1387 N N . LYS A 1 174 ? 42.120 46.350 20.548 1.00 7.64 174 LYS A N 1
ATOM 1388 C CA . LYS A 1 174 ? 40.802 46.399 19.960 1.00 7.40 174 LYS A CA 1
ATOM 1389 C C . LYS A 1 174 ? 40.429 45.146 19.180 1.00 7.40 174 LYS A C 1
ATOM 1390 O O . LYS A 1 174 ? 39.534 45.171 18.341 1.00 8.27 174 LYS A O 1
ATOM 1396 N N . GLY A 1 175 ? 41.051 44.013 19.518 1.00 7.36 175 GLY A N 1
ATOM 1397 C CA . GLY A 1 175 ? 40.739 42.770 18.821 1.00 7.06 175 GLY A CA 1
ATOM 1398 C C . GLY A 1 175 ? 39.287 42.350 19.002 1.00 6.89 175 GLY A C 1
ATOM 1399 O O . GLY A 1 175 ? 38.615 41.939 18.058 1.00 7.53 175 GLY A O 1
ATOM 1400 N N . GLU A 1 176 ? 38.789 42.455 20.221 1.00 6.87 176 GLU A N 1
ATOM 1401 C CA . GLU A 1 176 ? 37.398 42.127 20.484 1.00 7.06 176 GLU A CA 1
ATOM 1402 C C . GLU A 1 176 ? 36.466 43.004 19.629 1.00 6.84 176 GLU A C 1
ATOM 1403 O O . GLU A 1 176 ? 35.471 42.542 19.073 1.00 7.18 176 GLU A O 1
ATOM 1409 N N . GLU A 1 177 ? 36.811 44.284 19.511 1.00 6.89 177 GLU A N 1
ATOM 1410 C CA . GLU A 1 177 ? 35.992 45.242 18.776 1.00 7.34 177 GLU A CA 1
ATOM 1411 C C . GLU A 1 177 ? 36.010 44.973 17.276 1.00 6.26 177 GLU A C 1
ATOM 1412 O O . GLU A 1 177 ? 35.008 45.203 16.593 1.00 6.53 177 GLU A O 1
ATOM 1418 N N . ILE A 1 178 ? 37.140 44.476 16.772 1.00 6.17 178 ILE A N 1
ATOM 1419 C CA . ILE A 1 178 ? 37.222 44.077 15.371 1.00 6.35 178 ILE A CA 1
ATOM 1420 C C . ILE A 1 178 ? 36.261 42.910 15.114 1.00 5.96 178 ILE A C 1
ATOM 1421 O O . ILE A 1 178 ? 35.503 42.905 14.153 1.00 6.57 178 ILE A O 1
ATOM 1426 N N . LEU A 1 179 ? 36.278 41.920 16.000 1.00 6.31 179 LEU A N 1
ATOM 1427 C CA . LEU A 1 179 ? 35.344 40.797 15.889 1.00 6.80 179 LEU A CA 1
ATOM 1428 C C . LEU A 1 179 ? 33.893 41.240 16.083 1.00 7.00 179 LEU A C 1
ATOM 1429 O O . LEU A 1 179 ? 33.003 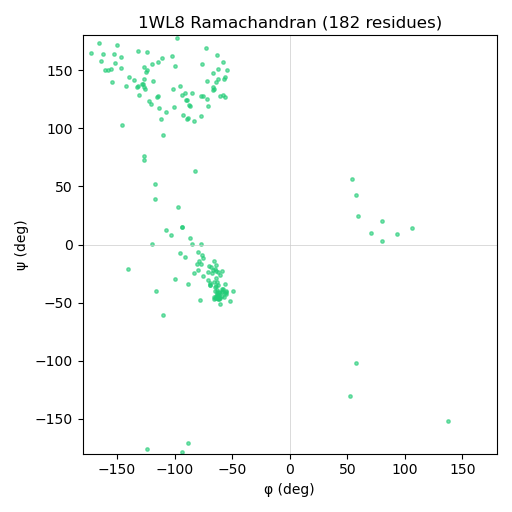40.734 15.401 1.00 7.07 179 LEU A O 1
ATOM 1434 N N . ARG A 1 180 ? 33.641 42.193 16.983 1.00 7.30 180 ARG A N 1
ATOM 1435 C CA . ARG A 1 180 ? 32.296 42.729 17.159 1.00 8.18 180 ARG A CA 1
ATOM 1436 C C . ARG A 1 180 ? 31.828 43.427 15.871 1.00 7.63 180 ARG A C 1
ATOM 1437 O O . ARG A 1 180 ? 30.683 43.258 15.456 1.00 7.85 180 ARG A O 1
ATOM 1445 N N . ASN A 1 181 ? 32.708 44.203 15.242 1.00 7.36 181 ASN A N 1
ATOM 1446 C CA . ASN A 1 181 ? 32.341 44.879 13.999 1.00 7.44 181 ASN A CA 1
ATOM 1447 C C . ASN A 1 181 ? 31.990 43.865 12.904 1.00 7.86 181 ASN A C 1
ATOM 1448 O O . ASN A 1 181 ? 31.050 44.047 12.136 1.00 8.18 181 ASN A O 1
ATOM 1453 N N . PHE A 1 182 ? 32.768 42.797 12.815 1.00 6.89 182 PHE A N 1
ATOM 1454 C CA . PHE A 1 182 ? 32.446 41.745 11.875 1.00 7.34 182 PHE A CA 1
ATOM 1455 C C . PHE A 1 182 ? 31.095 41.107 12.192 1.00 7.75 182 PHE A C 1
ATOM 1456 O O . PHE A 1 182 ? 30.290 40.909 11.290 1.00 7.88 182 PHE A O 1
ATOM 1464 N N . ALA A 1 183 ? 30.839 40.789 13.458 1.00 7.81 183 ALA A N 1
ATOM 1465 C CA . ALA A 1 183 ? 29.573 40.189 13.851 1.00 8.86 183 ALA A CA 1
ATOM 1466 C C . ALA A 1 183 ? 28.411 41.099 13.488 1.00 9.53 183 ALA A C 1
ATOM 1467 O O . ALA A 1 183 ? 27.388 40.611 13.011 1.00 10.20 183 ALA A O 1
ATOM 1469 N N . LYS A 1 184 ? 28.576 42.404 13.673 1.00 10.11 184 LYS A N 1
ATOM 1470 C CA . LYS A 1 184 ? 27.522 43.360 13.336 1.00 11.30 184 LYS A CA 1
ATOM 1471 C C . LYS A 1 184 ? 27.196 43.358 11.844 1.00 11.33 184 LYS A C 1
ATOM 1472 O O . LYS A 1 184 ? 26.052 43.575 11.477 1.00 12.21 184 LYS A O 1
ATOM 1478 N N . LEU A 1 185 ? 28.175 43.094 10.972 1.00 11.08 185 LEU A N 1
ATOM 1479 C CA . LEU A 1 185 ? 27.881 42.977 9.536 1.00 11.08 185 LEU A CA 1
ATOM 1480 C C . LEU A 1 185 ? 26.966 41.811 9.240 1.00 11.35 185 LEU A C 1
ATOM 1481 O O . LEU A 1 185 ? 26.248 41.794 8.240 1.00 12.49 185 LEU A O 1
ATOM 1486 N N . CYS A 1 186 ? 27.049 40.786 10.079 1.00 11.22 186 CYS A N 1
ATOM 1487 C CA . CYS A 1 186 ? 26.307 39.554 9.874 1.00 12.10 186 CYS A CA 1
ATOM 1488 C C . CYS A 1 186 ? 24.854 39.651 10.335 1.00 14.10 186 CYS A C 1
ATOM 1489 O O . CYS A 1 186 ? 24.032 38.826 9.961 1.00 14.08 186 CYS A O 1
ATOM 1492 N N . GLY A 1 187 ? 24.550 40.660 11.152 1.00 17.58 187 GLY A N 1
ATOM 1493 C CA . GLY A 1 187 ? 23.193 40.858 11.634 1.00 20.88 187 GLY A CA 1
ATOM 1494 C C . GLY A 1 187 ? 23.134 41.223 13.099 1.00 24.25 187 GLY A C 1
ATOM 1495 O O . GLY A 1 187 ? 24.088 41.807 13.631 1.00 25.54 187 GLY A O 1
ATOM 1496 N N . GLU A 1 188 ? 22.020 40.859 13.743 1.00 27.60 188 GLU A N 1
ATOM 1497 C CA . GLU A 1 188 ? 21.675 41.268 15.118 1.00 30.52 188 GLU A CA 1
ATOM 1498 C C . GLU A 1 188 ? 21.227 42.724 15.154 1.00 31.59 188 GLU A C 1
ATOM 1499 O O . GLU A 1 188 ? 21.878 43.629 14.612 1.00 33.31 188 GLU A O 1
#

B-factor: mean 12.46, std 7.46, range [4.02, 40.53]

Secondary structure (P-SEA, 3-state):
cbbbbbccccccaaaaaaaaaaaccbbbbbcccccaaaaaaacccccccccccccccccaaaaaaaaccccccbbbbccaaaaaaaaaabbbbbbccccbbbbbbbbbcccccccccccccccccccccccccccccccccccccccccbbbcccccbbbbccccccccccaaaaaaaaaaaaacc

Radius of gyration: 14.71 Å; Cα contacts (8 Å, |Δi|>4): 457; chains: 1; bounding box: 39×36×33 Å